Protein AF-A0A6B0V6Z3-F1 (afdb_monomer_lite)

Sequence (278 aa):
MVPSPDFSNNDTLQAYKKFITKTIMLFSTTPENVATEIAQDILDFQANITKKLYYDFKPPNFTISPGDEEDYKNYYQSEPTDVVVKLDDLSGLPDLGNFRLSDEKIDNGYEDSHPEESSSSSGLDPTEISETTSQPPKKLKDINEVLKKLIKDIFQDASVNLTEEDKVNVPETLFLTHAMDLLNSTSAATVNNYFGWMLLYKLGPIASHNMTKLNFEFNQVWRGLQGEEPRWRHCVNALNDPYDPILGYGLGRLYVDKYFNETQKENVETIAKNVSEA

Organism: Ixodes ricinus (NCBI:txid34613)

Secondary structure (DSSP, 8-state):
-PPPP-TTSHHHHHHHHHHHHHHHHHHH---HHHHHHHHHHHHHHHHHHHHHHHTT---------TTSSSGGGGGGG-------------TTS--------------------------------TT-------PPPEEGGGS-HHHHHHHHHHHHHTT----TT-EE--S-HHHHHHHHHHHHHS-HHHHHHHHHHHHHHHHGGGS-HHHHHHHHHHHHHHH---SPPPHHHHHHHHHT-SSS-SSHHHHHHHHHHHH--HHHHHHHHHHHHHHHH-

Radius of gyration: 25.55 Å; chains: 1; bounding box: 64×54×63 Å

pLDDT: mean 72.55, std 25.66, range [25.84, 97.81]

Structure (mmCIF, N/CA/C/O backbone):
data_AF-A0A6B0V6Z3-F1
#
_entry.id   AF-A0A6B0V6Z3-F1
#
loop_
_atom_site.group_PDB
_atom_site.id
_atom_site.type_symbol
_atom_site.label_atom_id
_atom_site.label_alt_id
_atom_site.label_comp_id
_atom_site.label_asym_id
_atom_site.label_entity_id
_atom_site.label_seq_id
_atom_site.pdbx_PDB_ins_code
_atom_site.Cartn_x
_atom_site.Cartn_y
_atom_site.Cartn_z
_atom_site.occupancy
_atom_site.B_iso_or_equiv
_atom_site.auth_seq_id
_atom_site.auth_comp_id
_atom_site.auth_asym_id
_atom_site.auth_atom_id
_atom_site.pdbx_PDB_model_num
ATOM 1 N N . MET A 1 1 ? 6.688 3.132 -4.023 1.00 33.16 1 MET A N 1
ATOM 2 C CA . MET A 1 1 ? 5.685 3.821 -3.237 1.00 33.16 1 MET A CA 1
ATOM 3 C C . MET A 1 1 ? 5.404 5.160 -3.861 1.00 33.16 1 MET A C 1
ATOM 5 O O . MET A 1 1 ? 6.324 5.930 -4.089 1.00 33.16 1 MET A O 1
ATOM 9 N N . VAL A 1 2 ? 4.127 5.446 -4.092 1.00 43.66 2 VAL A N 1
ATOM 10 C CA . VAL A 1 2 ? 3.700 6.838 -4.000 1.00 43.66 2 VAL A CA 1
ATOM 11 C C . VAL A 1 2 ? 4.084 7.315 -2.590 1.00 43.66 2 VAL A C 1
ATOM 13 O O . VAL A 1 2 ? 3.869 6.532 -1.658 1.00 43.66 2 VAL A O 1
ATOM 16 N N . PRO A 1 3 ? 4.661 8.518 -2.419 1.00 46.91 3 PRO A N 1
ATOM 17 C CA . PRO A 1 3 ? 4.928 9.076 -1.095 1.00 46.91 3 PRO A CA 1
ATOM 18 C C . PRO A 1 3 ? 3.706 8.930 -0.178 1.00 46.91 3 PRO A C 1
ATOM 20 O O . PRO A 1 3 ? 2.576 8.890 -0.659 1.00 46.91 3 PRO A O 1
ATOM 23 N N . SER A 1 4 ? 3.888 8.833 1.135 1.00 56.38 4 SER A N 1
ATOM 24 C CA . SER A 1 4 ? 2.744 9.001 2.040 1.00 56.38 4 SER A CA 1
ATOM 25 C C . SER A 1 4 ? 2.227 10.439 1.913 1.00 56.38 4 SER A C 1
ATOM 27 O O . SER A 1 4 ? 3.047 11.343 1.732 1.00 56.38 4 SER A O 1
ATOM 29 N N . PRO A 1 5 ? 0.907 10.693 1.982 1.00 59.91 5 PRO A N 1
ATOM 30 C CA . PRO A 1 5 ? 0.424 12.061 1.948 1.00 59.91 5 PRO A CA 1
ATOM 31 C C . PRO A 1 5 ? 1.012 12.895 3.081 1.00 59.91 5 PRO A C 1
ATOM 33 O O . PRO A 1 5 ? 1.081 12.434 4.220 1.00 59.91 5 PRO A O 1
ATOM 36 N N . ASP A 1 6 ? 1.430 14.121 2.768 1.00 63.91 6 ASP A N 1
ATOM 37 C CA . ASP A 1 6 ? 1.831 15.071 3.796 1.00 63.91 6 ASP A CA 1
ATOM 38 C C . ASP A 1 6 ? 0.576 15.596 4.501 1.00 63.91 6 ASP A C 1
ATOM 40 O O . ASP A 1 6 ? -0.185 16.412 3.973 1.00 63.91 6 ASP A O 1
ATOM 44 N N . PHE A 1 7 ? 0.349 15.074 5.702 1.00 66.06 7 PHE A N 1
ATOM 45 C CA . PHE A 1 7 ? -0.773 15.443 6.556 1.00 66.06 7 PHE A CA 1
ATOM 46 C C . PHE A 1 7 ? -0.496 16.685 7.417 1.00 66.06 7 PHE A C 1
ATOM 48 O O . PHE A 1 7 ? -1.363 17.070 8.201 1.00 66.06 7 PHE A O 1
ATOM 55 N N . SER A 1 8 ? 0.679 17.319 7.296 1.00 60.53 8 SER A N 1
ATOM 56 C CA . SER A 1 8 ? 0.952 18.615 7.933 1.00 60.53 8 SER A CA 1
ATOM 57 C C . SER A 1 8 ? 0.119 19.741 7.308 1.00 60.53 8 SER A C 1
ATOM 59 O O . SER A 1 8 ? -0.250 20.700 7.990 1.00 60.53 8 SER A O 1
ATOM 61 N N . ASN A 1 9 ? -0.263 19.580 6.036 1.00 73.75 9 ASN A N 1
ATOM 62 C CA . ASN A 1 9 ? -1.236 20.428 5.370 1.00 73.75 9 ASN A CA 1
ATOM 63 C C . ASN A 1 9 ? -2.667 20.044 5.791 1.00 73.75 9 ASN A C 1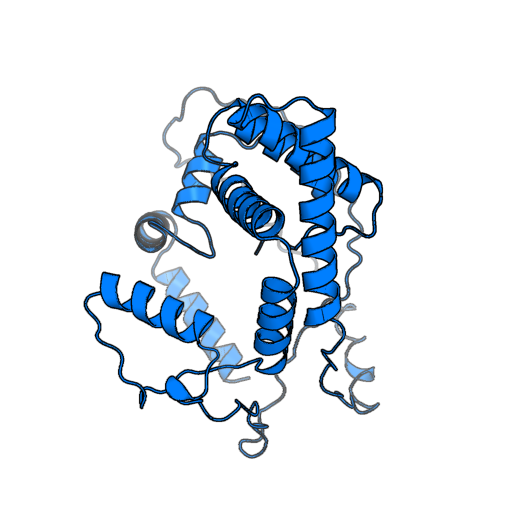
ATOM 65 O O . ASN A 1 9 ? -3.154 18.943 5.514 1.00 73.75 9 ASN A O 1
ATOM 69 N N . ASN A 1 10 ? -3.362 20.993 6.422 1.00 80.81 10 ASN A N 1
ATOM 70 C CA . ASN A 1 10 ? -4.745 20.837 6.872 1.00 80.81 10 ASN A CA 1
ATOM 71 C C . ASN A 1 10 ? -5.703 20.469 5.721 1.00 80.81 10 ASN A C 1
ATOM 73 O O . ASN A 1 10 ? -6.626 19.681 5.923 1.00 80.81 10 ASN A O 1
ATOM 77 N N . ASP A 1 11 ? -5.461 20.969 4.508 1.00 86.38 11 ASP A N 1
ATOM 78 C CA . ASP A 1 11 ? -6.316 20.704 3.348 1.00 86.38 11 ASP A CA 1
ATOM 79 C C . ASP A 1 11 ? -6.185 19.249 2.875 1.00 86.38 11 ASP A C 1
ATOM 81 O O . ASP A 1 11 ? -7.192 18.579 2.631 1.00 86.38 11 ASP A O 1
ATOM 85 N N . THR A 1 12 ? -4.959 18.715 2.831 1.00 88.69 12 THR A N 1
ATOM 86 C CA . THR A 1 12 ? -4.692 17.307 2.492 1.00 88.69 12 THR A CA 1
ATOM 87 C C . THR A 1 12 ? -5.298 16.367 3.528 1.00 88.69 12 THR A C 1
ATOM 89 O O . THR A 1 12 ? -5.938 15.377 3.166 1.00 88.69 12 THR A O 1
ATOM 92 N N . LEU A 1 13 ? -5.157 16.686 4.820 1.00 88.44 13 LEU A N 1
ATOM 93 C CA . LEU A 1 13 ? -5.741 15.898 5.905 1.00 88.44 13 LEU A CA 1
ATOM 94 C C . LEU A 1 13 ? -7.276 15.881 5.833 1.00 88.44 13 LEU A C 1
ATOM 96 O O . LEU A 1 13 ? -7.894 14.821 5.952 1.00 88.44 13 LEU A O 1
ATOM 100 N N . GLN A 1 14 ? -7.903 17.034 5.589 1.00 92.25 14 GLN A N 1
ATOM 101 C CA . GLN A 1 14 ? -9.354 17.124 5.418 1.00 92.25 14 GLN A CA 1
ATOM 102 C C . GLN A 1 14 ? -9.836 16.375 4.173 1.00 92.25 14 GLN A C 1
ATOM 104 O O . GLN A 1 14 ? -10.836 15.655 4.242 1.00 92.25 14 GLN A O 1
ATOM 109 N N . ALA A 1 15 ? -9.125 16.495 3.050 1.00 94.75 15 ALA A N 1
ATOM 110 C CA . ALA A 1 15 ? -9.435 15.766 1.826 1.00 94.75 15 ALA A CA 1
ATOM 111 C C . ALA A 1 15 ? -9.313 14.251 2.026 1.00 94.75 15 ALA A C 1
ATOM 113 O O . ALA A 1 15 ? -10.183 13.502 1.583 1.00 94.75 15 ALA A O 1
ATOM 114 N N . TYR A 1 16 ? -8.293 13.801 2.756 1.00 94.88 16 TYR A N 1
ATOM 115 C CA . TYR A 1 16 ? -8.110 12.393 3.083 1.00 94.88 16 TYR A CA 1
ATOM 116 C C . TYR A 1 16 ? -9.216 11.870 4.007 1.00 94.88 16 TYR A C 1
ATOM 118 O O . TYR A 1 16 ? -9.831 10.845 3.713 1.00 94.88 16 TYR A O 1
ATOM 126 N N . LYS A 1 17 ? -9.569 12.616 5.063 1.00 95.50 17 LYS A N 1
ATOM 127 C CA . LYS A 1 17 ? -10.713 12.282 5.926 1.00 95.50 17 LYS A CA 1
ATOM 128 C C . LYS A 1 17 ? -12.003 12.166 5.118 1.00 95.50 17 LYS A C 1
ATOM 130 O O . LYS A 1 17 ? -12.732 11.186 5.248 1.00 95.50 17 LYS A O 1
ATOM 135 N N . LYS A 1 18 ? -12.267 13.142 4.244 1.00 97.00 18 LYS A N 1
ATOM 136 C CA . LYS A 1 18 ? -13.427 13.139 3.346 1.00 97.00 18 LYS A CA 1
ATOM 137 C C . LYS A 1 18 ? -13.415 11.917 2.428 1.00 97.00 18 LYS A C 1
ATOM 139 O O . LYS A 1 18 ? -14.465 11.305 2.240 1.00 97.00 18 LYS A O 1
ATOM 144 N N . PHE A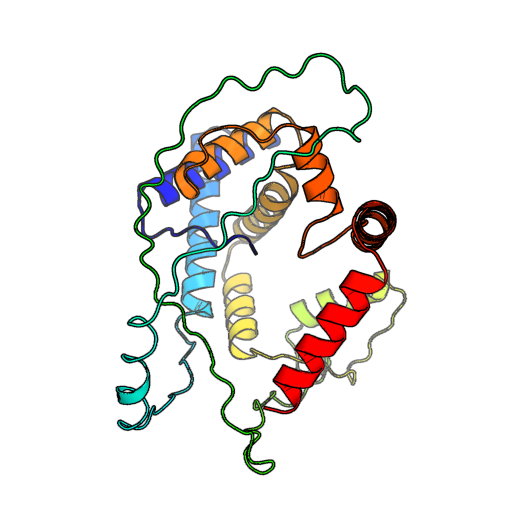 1 19 ? -12.258 11.547 1.887 1.00 96.81 19 PHE A N 1
ATOM 145 C CA . PHE A 1 19 ? -12.109 10.372 1.034 1.00 96.81 19 PHE A CA 1
ATOM 146 C C . PHE A 1 19 ? -12.478 9.082 1.778 1.00 96.81 19 PHE A C 1
ATOM 148 O O . PHE A 1 19 ? -13.298 8.306 1.277 1.00 96.81 19 PHE A O 1
ATOM 155 N N . ILE A 1 20 ? -11.976 8.896 3.003 1.00 97.25 20 ILE A N 1
ATOM 156 C CA . ILE A 1 20 ? -12.339 7.756 3.858 1.00 97.25 20 ILE A CA 1
ATOM 157 C C . ILE A 1 20 ? -13.850 7.753 4.125 1.0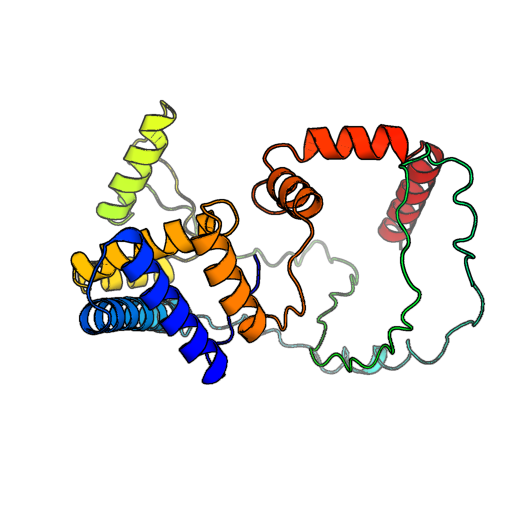0 97.25 20 ILE A C 1
ATOM 159 O O . ILE A 1 20 ? -14.523 6.762 3.838 1.00 97.25 20 ILE A O 1
ATOM 163 N N . THR A 1 21 ? -14.409 8.874 4.599 1.00 97.81 21 THR A N 1
ATOM 164 C CA . THR A 1 21 ? -15.842 9.003 4.915 1.00 97.81 21 THR A CA 1
ATOM 165 C C . THR A 1 21 ? -16.718 8.639 3.718 1.00 97.81 21 THR A C 1
ATOM 167 O O . THR A 1 21 ? -17.621 7.809 3.835 1.00 97.81 21 THR A O 1
ATOM 170 N N . LYS A 1 22 ? -16.458 9.230 2.544 1.00 97.31 22 LYS A N 1
ATOM 171 C CA . LYS A 1 22 ? -17.257 8.973 1.337 1.00 97.31 22 LYS A CA 1
ATOM 172 C C . LYS A 1 22 ? -17.104 7.536 0.845 1.00 97.31 22 LYS A C 1
ATOM 174 O O . LYS A 1 22 ? -18.083 6.962 0.374 1.00 97.31 22 LYS A O 1
ATOM 179 N N . THR A 1 23 ? -15.930 6.933 1.014 1.00 96.12 23 THR A N 1
ATOM 180 C CA . THR A 1 23 ? -15.716 5.515 0.702 1.00 96.12 23 THR A CA 1
ATOM 181 C C . THR A 1 23 ? -16.545 4.618 1.618 1.00 96.12 23 THR A C 1
ATOM 183 O O . THR A 1 23 ? -17.252 3.736 1.137 1.00 96.12 23 THR A O 1
ATOM 186 N N . ILE A 1 24 ? -16.549 4.869 2.929 1.00 96.06 24 ILE A N 1
ATOM 187 C CA . ILE A 1 24 ? -17.374 4.105 3.877 1.00 96.06 24 ILE A CA 1
ATOM 188 C C . ILE A 1 24 ? -18.850 4.202 3.487 1.00 96.06 24 ILE A C 1
ATOM 190 O O . ILE A 1 24 ? -19.524 3.176 3.382 1.00 96.06 24 ILE A O 1
ATOM 194 N N . MET A 1 25 ? -19.348 5.409 3.207 1.00 96.25 25 MET A N 1
ATOM 195 C CA . MET A 1 25 ? -20.732 5.613 2.767 1.00 96.25 25 MET A CA 1
ATOM 196 C C . MET A 1 25 ? -21.051 4.833 1.484 1.00 96.25 25 MET A C 1
ATOM 198 O O . MET A 1 25 ? -22.113 4.218 1.395 1.00 96.25 25 MET A O 1
ATOM 202 N N . LEU A 1 26 ? -20.123 4.821 0.520 1.00 94.56 26 LEU A N 1
ATOM 203 C CA . LEU A 1 26 ? -20.276 4.125 -0.757 1.00 94.56 26 LEU A CA 1
ATOM 204 C C . LEU A 1 26 ? -20.436 2.606 -0.585 1.00 94.56 26 LEU A C 1
ATOM 206 O O . LEU A 1 26 ? -21.257 2.010 -1.277 1.00 94.56 26 LEU A O 1
ATOM 210 N N . PHE A 1 27 ? -19.681 1.983 0.325 1.00 90.69 27 PHE A N 1
ATOM 211 C CA . PHE A 1 27 ? -19.668 0.521 0.488 1.00 90.69 27 PHE A CA 1
ATOM 212 C C . PHE A 1 27 ? -20.614 -0.017 1.569 1.00 90.69 27 PHE A C 1
ATOM 214 O O . PHE A 1 27 ? -20.971 -1.191 1.522 1.00 90.69 27 PHE A O 1
ATOM 221 N N . SER A 1 28 ? -21.023 0.805 2.540 1.00 88.81 28 SER A N 1
ATOM 222 C CA . SER A 1 28 ? -21.777 0.334 3.715 1.00 88.81 28 SER A CA 1
ATOM 223 C C . SER A 1 28 ? -23.139 0.996 3.921 1.00 88.81 28 SER A C 1
ATOM 225 O O . SER A 1 28 ? -23.850 0.628 4.851 1.00 88.81 28 SER A O 1
ATOM 227 N N . THR A 1 29 ? -23.531 1.978 3.097 1.00 87.69 29 THR A N 1
ATOM 228 C CA . THR A 1 29 ? -24.751 2.801 3.293 1.00 87.69 29 THR A CA 1
ATOM 229 C C . THR A 1 29 ? -24.848 3.478 4.671 1.00 87.69 29 THR A C 1
ATOM 231 O O . THR A 1 29 ? -25.915 3.926 5.085 1.00 87.69 29 THR A O 1
ATOM 234 N N . THR A 1 30 ? -23.722 3.570 5.383 1.00 92.81 30 THR A N 1
ATOM 235 C CA . THR A 1 30 ? -23.627 4.154 6.722 1.00 92.81 30 THR A CA 1
ATOM 236 C C . THR A 1 30 ? -23.943 5.656 6.681 1.00 92.81 30 THR A C 1
ATOM 238 O O . THR A 1 30 ? -23.460 6.347 5.779 1.00 92.81 30 THR A O 1
ATOM 241 N N . PRO A 1 31 ? -24.718 6.192 7.646 1.00 96.38 31 PRO A N 1
ATOM 242 C CA . PRO A 1 31 ? -24.957 7.629 7.766 1.00 96.38 31 PRO A CA 1
ATOM 243 C C . PRO A 1 31 ? -23.655 8.435 7.869 1.00 96.38 31 PRO A C 1
ATOM 245 O O . PRO A 1 31 ? -22.694 7.997 8.500 1.00 96.38 31 PRO A O 1
ATOM 248 N N . GLU A 1 32 ? -23.625 9.635 7.287 1.00 95.62 32 GLU A N 1
ATOM 249 C CA . GLU A 1 32 ? -22.400 10.446 7.182 1.00 95.62 32 GLU A CA 1
ATOM 250 C C . GLU A 1 32 ? -21.760 10.764 8.541 1.00 95.62 32 GLU A C 1
ATOM 252 O O . GLU A 1 32 ? -20.536 10.752 8.653 1.00 95.62 32 GLU A O 1
ATOM 257 N N . ASN A 1 33 ? -22.560 10.989 9.587 1.00 96.25 33 ASN A N 1
ATOM 258 C CA . ASN A 1 33 ? -22.053 11.232 10.938 1.00 96.25 33 ASN A CA 1
ATOM 259 C C . ASN A 1 33 ? -21.270 10.027 11.483 1.00 96.25 33 ASN A C 1
ATOM 261 O O . ASN A 1 33 ? -20.165 10.202 11.987 1.00 96.25 33 ASN A O 1
ATOM 265 N N . VAL A 1 34 ? -21.803 8.813 11.312 1.00 97.06 34 VAL A N 1
ATOM 266 C CA . VAL A 1 34 ? -21.152 7.571 11.755 1.00 97.06 34 VAL A CA 1
ATOM 267 C C . VAL A 1 34 ? -19.932 7.263 10.883 1.00 97.06 34 VAL A C 1
ATOM 269 O O . VAL A 1 34 ? -18.870 6.924 11.393 1.00 97.06 34 VAL A O 1
ATOM 272 N N . ALA A 1 35 ? -20.038 7.447 9.564 1.00 97.25 35 ALA A N 1
ATOM 273 C CA . ALA A 1 35 ? -18.910 7.263 8.651 1.00 97.25 35 ALA A CA 1
ATOM 274 C C . ALA A 1 35 ? -17.752 8.232 8.957 1.00 97.25 35 ALA A C 1
ATOM 276 O O . ALA A 1 35 ? -16.589 7.864 8.826 1.00 97.25 35 ALA A O 1
ATOM 277 N N . THR A 1 36 ? -18.066 9.455 9.390 1.00 97.12 36 THR A N 1
ATOM 278 C CA . THR A 1 36 ? -17.072 10.466 9.776 1.00 97.12 36 THR A CA 1
ATOM 279 C C . THR A 1 36 ? -16.366 10.119 11.084 1.00 97.12 36 THR A C 1
ATOM 281 O O . THR A 1 36 ? -15.175 10.399 11.213 1.00 97.12 36 THR A O 1
ATOM 284 N N . GLU A 1 37 ? -17.074 9.508 12.035 1.00 97.50 37 GLU A N 1
ATOM 285 C CA . GLU A 1 37 ? -16.490 8.990 13.278 1.00 97.50 37 GLU A CA 1
ATOM 286 C C . GLU A 1 37 ? -15.536 7.828 12.981 1.00 97.50 37 GLU A C 1
ATOM 288 O O . GLU A 1 37 ? -14.368 7.889 13.349 1.00 97.50 37 GLU A O 1
ATOM 293 N N . ILE A 1 38 ? -15.969 6.853 12.172 1.00 97.25 38 ILE A N 1
ATOM 294 C CA . ILE A 1 38 ? -15.106 5.746 11.727 1.00 97.25 38 ILE A CA 1
ATOM 295 C C . ILE A 1 38 ? -13.871 6.272 10.981 1.00 97.25 38 ILE A C 1
ATOM 297 O O . ILE A 1 38 ? -12.761 5.787 11.196 1.00 97.25 38 ILE A O 1
ATOM 301 N N . ALA A 1 39 ? -14.042 7.265 10.105 1.00 96.88 39 ALA A N 1
ATOM 302 C CA . ALA A 1 39 ? -12.921 7.889 9.412 1.00 96.88 39 ALA A CA 1
ATOM 303 C C . ALA A 1 39 ? -11.942 8.552 10.391 1.00 96.88 39 ALA A C 1
ATOM 305 O O . ALA A 1 39 ? -10.735 8.453 10.191 1.00 96.88 39 ALA A O 1
ATOM 306 N N . GLN A 1 40 ? -12.436 9.195 11.455 1.00 95.81 40 GLN A N 1
ATOM 307 C CA . GLN A 1 40 ? -11.577 9.772 12.489 1.00 95.81 40 GLN A CA 1
ATOM 308 C C . GLN A 1 40 ? -10.809 8.691 13.255 1.00 95.81 40 GLN A C 1
ATOM 310 O O . GLN A 1 40 ? -9.599 8.820 13.398 1.00 95.81 40 GLN A O 1
ATOM 315 N N . ASP A 1 41 ? -11.468 7.602 13.653 1.00 96.50 41 ASP A N 1
ATOM 316 C CA . ASP A 1 41 ? -10.814 6.484 14.344 1.00 96.50 41 ASP A CA 1
ATOM 317 C C . ASP A 1 41 ? -9.676 5.879 13.505 1.00 96.50 41 ASP A C 1
ATOM 319 O O . ASP A 1 41 ? -8.611 5.544 14.026 1.00 96.50 41 ASP A O 1
ATOM 323 N N . ILE A 1 42 ? -9.884 5.755 12.188 1.00 95.50 42 ILE A N 1
ATOM 324 C CA . ILE A 1 42 ? -8.860 5.295 11.240 1.00 95.50 42 ILE A CA 1
ATOM 325 C C . ILE A 1 42 ? -7.669 6.262 11.216 1.00 95.50 42 ILE A C 1
ATOM 327 O O . ILE A 1 42 ? -6.523 5.813 11.260 1.00 95.50 42 ILE A O 1
ATOM 331 N N . LEU A 1 43 ? -7.921 7.572 11.146 1.00 93.12 43 LEU A N 1
ATOM 332 C CA . LEU A 1 43 ? -6.866 8.590 11.124 1.00 93.12 43 LEU A CA 1
ATOM 333 C C . LEU A 1 43 ? -6.074 8.618 12.429 1.00 93.12 43 LEU A C 1
ATOM 335 O O . LEU A 1 43 ? -4.846 8.652 12.399 1.00 93.12 43 LEU A O 1
ATOM 339 N N . ASP A 1 44 ? -6.757 8.547 13.568 1.00 91.19 44 ASP A N 1
ATOM 340 C CA . ASP A 1 44 ? -6.117 8.526 14.882 1.00 91.19 44 ASP A CA 1
ATOM 341 C C . ASP A 1 44 ? -5.255 7.270 15.042 1.00 91.19 44 ASP A C 1
ATOM 343 O O . ASP A 1 44 ? -4.139 7.325 15.567 1.00 91.19 44 ASP A O 1
ATOM 347 N N . PHE A 1 45 ? -5.725 6.130 14.531 1.00 91.06 45 PHE A N 1
ATOM 348 C CA . PHE A 1 45 ? -4.942 4.901 14.499 1.00 91.06 45 PHE A CA 1
ATOM 349 C C . PHE A 1 45 ? -3.691 5.035 13.616 1.00 91.06 45 PHE A C 1
ATOM 351 O O . PHE A 1 45 ? -2.596 4.688 14.058 1.00 91.06 45 PHE A O 1
ATOM 358 N N . GLN A 1 46 ? -3.809 5.605 12.414 1.00 89.06 46 GLN A N 1
ATOM 359 C CA . GLN A 1 46 ? -2.671 5.872 11.522 1.00 89.06 46 GLN A CA 1
ATOM 360 C C . GLN A 1 46 ? -1.657 6.860 12.114 1.00 89.06 46 GLN A C 1
ATOM 362 O O . GLN A 1 46 ? -0.442 6.663 12.000 1.00 89.06 46 GLN A O 1
ATOM 367 N N . ALA A 1 47 ? -2.135 7.907 12.783 1.00 85.25 47 ALA A N 1
ATOM 368 C CA . ALA A 1 47 ? -1.284 8.855 13.487 1.00 85.25 47 ALA A CA 1
ATOM 369 C C . ALA A 1 47 ? -0.533 8.167 14.635 1.00 85.25 47 ALA A C 1
ATOM 371 O O . ALA A 1 47 ? 0.660 8.401 14.817 1.00 85.25 47 ALA A O 1
ATOM 372 N N . ASN A 1 48 ? -1.192 7.267 15.371 1.00 83.31 48 ASN A N 1
ATOM 373 C CA . ASN A 1 48 ? -0.562 6.485 16.434 1.00 83.31 48 ASN A CA 1
ATOM 374 C C . ASN A 1 48 ? 0.465 5.477 15.908 1.00 83.31 48 ASN A C 1
ATOM 376 O O . ASN A 1 48 ? 1.507 5.318 16.543 1.00 83.31 48 ASN A O 1
ATOM 380 N N . ILE A 1 49 ? 0.206 4.844 14.757 1.00 81.12 49 ILE A N 1
ATOM 381 C CA . ILE A 1 49 ? 1.196 4.045 14.019 1.00 81.12 49 ILE A CA 1
ATOM 382 C C . ILE A 1 49 ? 2.413 4.929 13.751 1.00 81.12 49 ILE A C 1
ATOM 384 O O . ILE A 1 49 ? 3.492 4.651 14.252 1.00 81.12 49 ILE A O 1
ATOM 388 N N . THR A 1 50 ? 2.243 6.054 13.060 1.00 74.06 50 THR A N 1
ATOM 389 C CA . THR A 1 50 ? 3.363 6.943 12.706 1.00 74.06 50 THR A CA 1
ATOM 390 C C . THR A 1 50 ? 4.119 7.424 13.948 1.00 74.06 50 THR A C 1
ATOM 392 O O . THR A 1 50 ? 5.342 7.338 14.017 1.00 74.06 50 THR A O 1
ATOM 395 N N . LYS A 1 51 ? 3.400 7.855 14.988 1.00 72.38 51 LYS A N 1
ATOM 396 C CA . LYS A 1 51 ? 3.998 8.395 16.209 1.00 72.38 51 LYS A CA 1
ATOM 397 C C . LYS A 1 51 ? 4.822 7.360 16.979 1.00 72.38 51 LYS A C 1
ATOM 399 O O . LYS A 1 51 ? 5.929 7.667 17.405 1.00 72.38 51 LYS A O 1
ATOM 404 N N . LYS A 1 52 ? 4.277 6.157 17.182 1.00 66.19 52 LYS A N 1
ATOM 405 C CA . LYS A 1 52 ? 4.940 5.087 17.947 1.00 66.19 52 LYS A CA 1
ATOM 406 C C . LYS A 1 52 ? 6.035 4.369 17.159 1.00 66.19 52 LYS A C 1
ATOM 408 O O . LYS A 1 52 ? 6.831 3.658 17.765 1.00 66.19 52 LYS A O 1
ATOM 413 N N . LEU A 1 53 ? 6.033 4.501 15.832 1.00 63.09 53 LEU A N 1
ATOM 414 C CA . LEU A 1 53 ? 6.864 3.683 14.951 1.00 63.09 53 LEU A CA 1
ATOM 415 C C . LEU A 1 53 ? 7.970 4.460 14.231 1.00 63.09 53 LEU A C 1
ATOM 417 O O . LEU A 1 53 ? 8.980 3.848 13.907 1.00 63.09 53 LEU A O 1
ATOM 421 N N . TYR A 1 54 ? 7.819 5.770 14.000 1.00 56.34 54 TYR A N 1
ATOM 422 C CA . TYR A 1 54 ? 8.818 6.579 13.282 1.00 56.34 54 TYR A CA 1
ATOM 423 C C . TYR A 1 54 ? 9.668 7.493 14.180 1.00 56.34 54 TYR A C 1
ATOM 425 O O . TYR A 1 54 ? 10.816 7.759 13.841 1.00 56.34 54 TYR A O 1
ATOM 433 N N . TYR A 1 55 ? 9.171 7.961 15.333 1.00 50.66 55 TYR A N 1
ATOM 434 C CA . TYR A 1 55 ? 9.929 8.913 16.173 1.00 50.66 55 TYR A CA 1
ATOM 435 C C . TYR A 1 55 ? 11.056 8.289 17.010 1.00 50.66 55 TYR A C 1
ATOM 437 O O . TYR A 1 55 ? 11.848 9.028 17.592 1.00 50.66 55 TYR A O 1
ATOM 445 N N . ASP A 1 56 ? 11.169 6.960 17.038 1.00 46.34 56 ASP A N 1
ATOM 446 C CA . ASP A 1 56 ? 12.313 6.265 17.642 1.00 46.34 56 ASP A CA 1
ATOM 447 C C . ASP A 1 56 ? 13.451 5.999 16.635 1.00 46.34 56 ASP A C 1
ATOM 449 O O . ASP A 1 56 ? 14.503 5.480 17.018 1.00 46.34 56 ASP A O 1
ATOM 453 N N . PHE A 1 57 ? 13.289 6.381 15.359 1.00 42.41 57 PHE A N 1
ATOM 454 C CA . PHE A 1 57 ? 14.360 6.296 14.368 1.00 42.41 57 PHE A CA 1
ATOM 455 C C . PHE A 1 57 ? 15.390 7.403 14.624 1.00 42.41 57 PHE A C 1
ATOM 457 O O . PHE A 1 57 ? 15.167 8.575 14.319 1.00 42.41 57 PHE A O 1
ATOM 464 N N . LYS A 1 58 ? 16.538 7.038 15.199 1.00 41.09 58 LYS A N 1
ATOM 465 C CA . LYS A 1 58 ? 17.720 7.904 15.203 1.00 41.09 58 LYS A CA 1
ATOM 466 C C . LYS A 1 58 ? 18.483 7.642 13.908 1.00 41.09 58 LYS A C 1
ATOM 468 O O . LYS A 1 58 ? 19.004 6.533 13.772 1.00 41.09 58 LYS A O 1
ATOM 473 N N . PRO A 1 59 ? 18.562 8.605 12.972 1.00 35.06 59 PRO A N 1
ATOM 474 C CA . PRO A 1 59 ? 19.400 8.420 11.801 1.00 35.06 59 PRO A CA 1
ATOM 475 C C . PRO A 1 59 ? 20.846 8.154 12.255 1.00 35.06 59 PRO A C 1
ATOM 477 O O . PRO A 1 59 ? 21.276 8.708 13.277 1.00 35.06 59 PRO A O 1
ATOM 480 N N . PRO A 1 60 ? 21.595 7.293 11.548 1.00 38.19 60 PRO A N 1
ATOM 481 C CA . PRO A 1 60 ? 23.013 7.126 11.812 1.00 38.19 60 PRO A CA 1
ATOM 482 C C . PRO A 1 60 ? 23.708 8.490 11.738 1.00 38.19 60 PRO A C 1
ATOM 484 O O . PRO A 1 60 ? 23.429 9.304 10.861 1.00 38.19 60 PRO A O 1
ATOM 487 N N . ASN A 1 61 ? 24.577 8.762 12.710 1.00 29.94 61 ASN A N 1
ATOM 488 C CA . ASN A 1 61 ? 25.314 10.016 12.772 1.00 29.94 61 ASN A CA 1
ATOM 489 C C . ASN A 1 61 ? 26.418 9.984 11.708 1.00 29.94 61 ASN A C 1
ATOM 491 O O . ASN A 1 61 ? 27.506 9.474 11.969 1.00 29.94 61 ASN A O 1
ATOM 495 N N . PHE A 1 62 ? 26.132 10.481 10.507 1.00 36.88 62 PHE A N 1
ATOM 496 C CA . PHE A 1 62 ? 27.151 10.694 9.486 1.00 36.88 62 PHE A CA 1
ATOM 497 C C . PHE A 1 62 ? 27.932 11.959 9.849 1.00 36.88 62 PHE A C 1
ATOM 499 O O . PHE A 1 62 ? 27.495 13.079 9.597 1.00 36.88 62 PHE A O 1
ATOM 506 N N . THR A 1 63 ? 29.083 11.799 10.502 1.00 35.12 63 THR A N 1
ATOM 507 C CA . THR A 1 63 ? 30.051 12.891 10.637 1.00 35.12 63 THR A CA 1
ATOM 508 C C . THR A 1 63 ? 30.708 13.116 9.283 1.00 35.12 63 THR A C 1
ATOM 510 O O . THR A 1 63 ? 31.691 12.455 8.962 1.00 35.12 63 THR A O 1
ATOM 513 N N . ILE A 1 64 ? 30.142 14.022 8.488 1.00 41.75 64 ILE A N 1
ATOM 514 C CA . ILE A 1 64 ? 30.790 14.540 7.281 1.00 41.75 64 ILE A CA 1
ATOM 515 C C . ILE A 1 64 ? 31.977 15.390 7.746 1.00 41.75 64 ILE A C 1
ATOM 517 O O . ILE A 1 64 ? 31.831 16.258 8.614 1.00 41.75 64 ILE A O 1
ATOM 521 N N . SER A 1 65 ? 33.170 15.093 7.238 1.00 38.59 65 SER A N 1
ATOM 522 C CA . SER A 1 65 ? 34.369 15.855 7.574 1.00 38.59 65 SER A CA 1
ATOM 523 C C . SER A 1 65 ? 34.312 17.203 6.838 1.00 38.59 65 SER A C 1
ATOM 525 O O . SER A 1 65 ? 33.902 17.235 5.681 1.00 38.59 65 SER A O 1
ATOM 527 N N . PRO A 1 66 ? 34.756 18.328 7.430 1.00 41.44 66 PRO A N 1
ATOM 528 C CA . PRO A 1 66 ? 34.640 19.664 6.820 1.00 41.44 66 PRO A CA 1
ATOM 529 C C . PRO A 1 66 ? 35.349 19.854 5.463 1.00 41.44 66 PRO A C 1
ATOM 531 O O . PRO A 1 66 ? 35.266 20.932 4.888 1.00 41.44 66 PRO A O 1
ATOM 534 N N . GLY A 1 67 ? 36.085 18.848 4.978 1.00 45.25 67 GLY A N 1
ATOM 535 C CA . GLY A 1 67 ? 36.762 18.867 3.681 1.00 45.25 67 GLY A CA 1
ATOM 536 C C . GLY A 1 67 ? 35.886 18.456 2.493 1.00 45.25 67 GLY A C 1
ATOM 537 O O . GLY A 1 67 ? 36.292 18.695 1.362 1.00 45.25 67 GLY A O 1
ATOM 538 N N . ASP A 1 68 ? 34.698 17.886 2.725 1.00 43.34 68 ASP A N 1
ATOM 539 C CA . ASP A 1 68 ? 33.851 17.330 1.654 1.00 43.34 68 ASP A CA 1
ATOM 540 C C . ASP A 1 68 ? 32.881 18.370 1.041 1.00 43.34 68 ASP A C 1
ATOM 542 O O . ASP A 1 68 ? 32.274 18.130 -0.001 1.00 43.34 68 ASP A O 1
ATOM 546 N N . GLU A 1 69 ? 32.744 19.554 1.656 1.00 42.44 69 GLU A N 1
ATOM 547 C CA . GLU A 1 69 ? 31.856 20.635 1.185 1.00 42.44 69 GLU A CA 1
ATOM 548 C C . GLU A 1 69 ? 32.483 21.538 0.103 1.00 42.44 69 GLU A C 1
ATOM 550 O O . GLU A 1 69 ? 31.757 22.209 -0.636 1.00 42.44 69 GLU A O 1
ATOM 555 N N . GLU A 1 70 ? 33.816 21.596 -0.007 1.00 39.97 70 GLU A N 1
ATOM 556 C CA . GLU A 1 70 ? 34.491 22.599 -0.851 1.00 39.97 70 GLU A CA 1
ATOM 557 C C . GLU A 1 70 ? 34.551 22.219 -2.343 1.00 39.97 70 GLU A C 1
ATOM 559 O O . GLU A 1 70 ? 34.601 23.107 -3.197 1.00 39.97 70 GLU A O 1
ATOM 564 N N . ASP A 1 71 ? 34.463 20.928 -2.683 1.00 42.75 71 ASP A N 1
ATOM 565 C CA . ASP A 1 71 ? 34.618 20.449 -4.070 1.00 42.75 71 ASP A CA 1
ATOM 566 C C . ASP A 1 71 ? 33.314 20.533 -4.896 1.00 42.75 71 ASP A C 1
ATOM 568 O O . ASP A 1 71 ? 33.315 20.536 -6.128 1.00 42.75 71 ASP A O 1
ATOM 572 N N . TYR A 1 72 ? 32.168 20.694 -4.227 1.00 35.56 72 TYR A N 1
ATOM 573 C CA . TYR A 1 72 ? 30.847 20.616 -4.861 1.00 35.56 72 TYR A CA 1
ATOM 574 C C . TYR A 1 72 ? 30.449 21.860 -5.674 1.00 35.56 72 TYR A C 1
ATOM 576 O O . TYR A 1 72 ? 29.565 21.801 -6.530 1.00 35.56 72 TYR A O 1
ATOM 584 N N . LYS A 1 73 ? 31.080 23.016 -5.431 1.00 36.06 73 LYS A N 1
ATOM 585 C CA . LYS A 1 73 ? 30.674 24.288 -6.063 1.00 36.06 73 LYS A CA 1
ATOM 586 C C . LYS A 1 73 ? 31.226 24.514 -7.471 1.00 36.06 73 LYS A C 1
ATOM 588 O O . LYS A 1 73 ? 30.733 25.405 -8.158 1.00 36.06 73 LYS A O 1
ATOM 593 N N . ASN A 1 74 ? 32.202 23.728 -7.924 1.00 39.09 74 ASN A N 1
ATOM 594 C CA . ASN A 1 74 ? 32.877 23.981 -9.203 1.00 39.09 74 ASN A CA 1
ATOM 595 C C . ASN A 1 74 ? 32.217 23.314 -10.423 1.00 39.09 74 ASN A C 1
ATOM 597 O O . ASN A 1 74 ? 32.612 23.609 -11.549 1.00 39.09 74 ASN A O 1
ATOM 601 N N . TYR A 1 75 ? 31.203 22.461 -10.244 1.00 33.88 75 TYR A N 1
ATOM 602 C CA . TYR A 1 75 ? 30.654 21.666 -11.353 1.00 33.88 75 TYR A CA 1
ATOM 603 C C . TYR A 1 75 ? 29.614 22.406 -12.221 1.00 33.88 75 TYR A C 1
ATOM 605 O O . TYR A 1 75 ? 29.458 22.096 -13.397 1.00 33.88 75 TYR A O 1
ATOM 613 N N . TYR A 1 76 ? 28.946 23.439 -11.692 1.00 33.84 76 TYR A N 1
ATOM 614 C CA . TYR A 1 76 ? 27.873 24.156 -12.409 1.00 33.84 76 TYR A CA 1
ATOM 615 C C . TYR A 1 76 ? 28.332 25.374 -13.234 1.00 33.84 76 TYR A C 1
ATOM 617 O O . TYR A 1 76 ? 27.499 26.141 -13.711 1.00 33.84 76 TYR A O 1
ATOM 625 N N . GLN A 1 77 ? 29.639 25.587 -13.425 1.00 37.00 77 GLN A N 1
ATOM 626 C CA . GLN A 1 77 ? 30.148 26.727 -14.211 1.00 37.00 77 GLN A CA 1
ATOM 627 C C . GLN A 1 77 ? 30.599 26.393 -15.638 1.00 37.00 77 GLN A C 1
ATOM 629 O O . GLN A 1 77 ? 31.064 27.287 -16.345 1.00 37.00 77 GLN A O 1
ATOM 634 N N . SER A 1 78 ? 30.422 25.159 -16.113 1.00 40.28 78 SER A N 1
ATOM 635 C CA . SER A 1 78 ? 30.775 24.796 -17.489 1.00 40.28 78 SER A CA 1
ATOM 636 C C . SER A 1 78 ? 29.679 23.985 -18.177 1.00 40.28 78 SER A C 1
ATOM 638 O O . SER A 1 78 ? 29.785 22.768 -18.300 1.00 40.28 78 SER A O 1
ATOM 640 N N . GLU A 1 79 ? 28.642 24.658 -18.674 1.00 34.22 79 GLU A N 1
ATOM 641 C CA . GLU A 1 79 ? 27.807 24.087 -19.734 1.00 34.22 79 GLU A CA 1
ATOM 642 C C . GLU A 1 79 ? 28.445 24.363 -21.107 1.00 34.22 79 GLU A C 1
ATOM 644 O O . GLU A 1 79 ? 28.735 25.520 -21.427 1.00 34.22 79 GLU A O 1
ATOM 649 N N . PRO A 1 80 ? 28.623 23.351 -21.971 1.00 32.34 80 PRO A N 1
ATOM 650 C CA . PRO A 1 80 ? 28.644 23.556 -23.406 1.00 32.34 80 PRO A CA 1
ATOM 651 C C . PRO A 1 80 ? 27.199 23.567 -23.923 1.00 32.34 80 PRO A C 1
ATOM 653 O O . PRO A 1 80 ? 26.508 22.548 -23.927 1.00 32.34 80 PRO A O 1
ATOM 656 N N . THR A 1 81 ? 26.759 24.725 -24.405 1.00 40.78 81 THR A N 1
ATOM 657 C CA . THR A 1 81 ? 25.607 24.856 -25.300 1.00 40.78 81 THR A CA 1
ATOM 658 C C . THR A 1 81 ? 25.896 24.111 -26.604 1.00 40.78 81 THR A C 1
ATOM 660 O O . THR A 1 81 ? 26.825 24.504 -27.304 1.00 40.78 81 THR A O 1
ATOM 663 N N . ASP A 1 82 ? 25.148 23.041 -26.892 1.00 35.34 82 ASP A N 1
ATOM 664 C CA . ASP A 1 82 ? 24.674 22.623 -28.230 1.00 35.34 82 ASP A CA 1
ATOM 665 C C . ASP A 1 82 ? 24.514 21.097 -28.336 1.00 35.34 82 ASP A C 1
ATOM 667 O O . ASP A 1 82 ? 25.395 20.409 -28.840 1.00 35.34 82 ASP A O 1
ATOM 671 N N . VAL A 1 83 ? 23.337 20.570 -27.971 1.00 29.25 83 VAL A N 1
ATOM 672 C CA . VAL A 1 83 ? 22.735 19.419 -28.675 1.00 29.25 83 VAL A CA 1
ATOM 673 C C . VAL A 1 83 ? 21.208 19.565 -28.644 1.00 29.25 83 VAL A C 1
ATOM 675 O O . VAL A 1 83 ? 20.525 19.068 -27.754 1.00 29.25 83 VAL A O 1
ATOM 678 N N . VAL A 1 84 ? 20.645 20.243 -29.645 1.00 32.19 84 VAL A N 1
ATOM 679 C CA . VAL A 1 84 ? 19.204 20.169 -29.930 1.00 32.19 84 VAL A CA 1
ATOM 680 C C . VAL A 1 84 ? 18.958 18.903 -30.752 1.00 32.19 84 VAL A C 1
ATOM 682 O O . VAL A 1 84 ? 19.197 18.888 -31.960 1.00 32.19 84 VAL A O 1
ATOM 685 N N . VAL A 1 85 ? 18.480 17.829 -30.121 1.00 30.39 85 VAL A N 1
ATOM 686 C CA . VAL A 1 85 ? 17.945 16.672 -30.857 1.00 30.39 85 VAL A CA 1
ATOM 687 C C . VAL A 1 85 ? 16.527 17.019 -31.312 1.00 30.39 85 VAL A C 1
ATOM 689 O O . VAL A 1 85 ? 15.613 17.132 -30.500 1.00 30.39 85 VAL A O 1
ATOM 692 N N . LYS A 1 86 ? 16.342 17.218 -32.621 1.00 31.56 86 LYS A N 1
ATOM 693 C CA . LYS A 1 86 ? 15.018 17.398 -33.233 1.00 31.56 86 LYS A CA 1
ATOM 694 C C . LYS A 1 86 ? 14.210 16.104 -33.143 1.00 31.56 86 LYS A C 1
ATOM 696 O O . LYS A 1 86 ? 14.605 15.084 -33.703 1.00 31.56 86 LYS A O 1
ATOM 701 N N . LEU A 1 87 ? 13.057 16.182 -32.491 1.00 34.41 87 LEU A N 1
ATOM 702 C CA . LEU A 1 87 ? 12.070 15.114 -32.338 1.00 34.41 87 LEU A CA 1
ATOM 703 C C . LEU A 1 87 ? 11.073 15.113 -33.520 1.00 34.41 87 LEU A C 1
ATOM 705 O O . LEU A 1 87 ? 9.866 15.093 -33.311 1.00 34.41 87 LEU A O 1
ATOM 709 N N . ASP A 1 88 ? 11.565 15.200 -34.761 1.00 37.09 88 ASP A N 1
ATOM 710 C CA . ASP A 1 88 ? 10.718 15.481 -35.939 1.00 37.09 88 ASP A CA 1
ATOM 711 C C . ASP A 1 88 ? 10.464 14.266 -36.860 1.00 37.09 88 ASP A C 1
ATOM 713 O O . ASP A 1 88 ? 9.743 14.404 -37.847 1.00 37.09 88 ASP A O 1
ATOM 717 N N . ASP A 1 89 ? 10.998 13.069 -36.579 1.00 38.81 89 ASP A N 1
ATOM 718 C CA . ASP A 1 89 ? 10.805 11.903 -37.463 1.00 38.81 89 ASP A CA 1
ATOM 719 C C . ASP A 1 89 ? 9.855 10.846 -36.872 1.00 38.81 89 ASP A C 1
ATOM 721 O O . ASP A 1 89 ? 10.257 9.884 -36.218 1.00 38.81 89 ASP A O 1
ATOM 725 N N . LEU A 1 90 ? 8.556 11.051 -37.108 1.00 43.78 90 LEU A N 1
ATOM 726 C CA . LEU A 1 90 ? 7.457 10.136 -36.754 1.00 43.78 90 LEU A CA 1
ATOM 727 C C . LEU A 1 90 ? 6.897 9.386 -37.979 1.00 43.78 90 LEU A C 1
ATOM 729 O O . LEU A 1 90 ? 5.794 8.839 -37.932 1.00 43.78 90 LEU A O 1
ATOM 733 N N . SER A 1 91 ? 7.649 9.337 -39.082 1.00 38.00 91 SER A N 1
ATOM 734 C CA . SER A 1 91 ? 7.192 8.823 -40.384 1.00 38.00 91 SER A CA 1
ATOM 735 C C . SER A 1 91 ? 6.914 7.307 -40.439 1.00 38.00 91 SER A C 1
ATOM 737 O O . SER A 1 91 ? 6.387 6.818 -41.438 1.00 38.00 91 SER A O 1
ATOM 739 N N . GLY A 1 92 ? 7.216 6.558 -39.369 1.00 38.66 92 GLY A N 1
ATOM 740 C CA . GLY A 1 92 ? 7.070 5.096 -39.289 1.00 38.66 92 GLY A CA 1
ATOM 741 C C . GLY A 1 92 ? 5.911 4.563 -38.431 1.00 38.66 92 GLY A C 1
ATOM 742 O O . GLY A 1 92 ? 5.834 3.354 -38.205 1.00 38.66 92 GLY A O 1
ATOM 743 N N . LEU A 1 93 ? 5.026 5.418 -37.908 1.00 37.44 93 LEU A N 1
ATOM 744 C CA . LEU A 1 93 ? 3.872 4.979 -37.109 1.00 37.44 93 LEU A CA 1
ATOM 745 C C . LEU A 1 93 ? 2.715 4.496 -38.010 1.00 37.44 93 LEU A C 1
ATOM 747 O O . LEU A 1 93 ? 2.367 5.188 -38.965 1.00 37.44 93 LEU A O 1
ATOM 751 N N . PRO A 1 94 ? 2.071 3.346 -37.723 1.00 36.06 94 PRO A N 1
ATOM 752 C CA . PRO A 1 94 ? 0.825 2.986 -38.391 1.00 36.06 94 PRO A CA 1
ATOM 753 C C . PRO A 1 94 ? -0.284 3.985 -38.026 1.00 36.06 94 PRO A C 1
ATOM 755 O O . PRO A 1 94 ? -0.394 4.399 -36.871 1.00 36.06 94 PRO A O 1
ATOM 758 N N . ASP A 1 95 ? -1.094 4.347 -39.025 1.00 36.91 95 ASP A N 1
ATOM 759 C CA . ASP A 1 95 ? -2.196 5.314 -38.955 1.00 36.91 95 ASP A CA 1
ATOM 760 C C . ASP A 1 95 ? -3.211 4.939 -37.857 1.00 36.91 95 ASP A C 1
ATOM 762 O O . ASP A 1 95 ? -4.079 4.079 -38.030 1.00 36.91 95 ASP A O 1
ATOM 766 N N . LEU A 1 96 ? -3.068 5.562 -36.686 1.00 38.47 96 LEU A N 1
ATOM 767 C CA . LEU A 1 96 ? -4.052 5.536 -35.610 1.00 38.47 96 LEU A CA 1
ATOM 768 C C . LEU A 1 96 ? -4.980 6.730 -35.833 1.00 38.47 96 LEU A C 1
ATOM 770 O O . LEU A 1 96 ? -4.711 7.839 -35.374 1.00 38.47 96 LEU A O 1
ATOM 774 N N . GLY A 1 97 ? -6.045 6.485 -36.595 1.00 28.16 97 GLY A N 1
ATOM 775 C CA . GLY A 1 97 ? -6.981 7.499 -37.065 1.00 28.16 97 GLY A CA 1
ATOM 776 C C . GLY A 1 97 ? -7.365 8.566 -36.028 1.00 28.16 97 GLY A C 1
ATOM 777 O O . GLY A 1 97 ? -7.744 8.269 -34.897 1.00 28.16 97 GLY A O 1
ATOM 778 N N . ASN A 1 98 ? -7.314 9.819 -36.491 1.00 33.31 98 ASN A N 1
ATOM 779 C CA . ASN A 1 98 ? -7.869 11.043 -35.905 1.00 33.31 98 ASN A CA 1
ATOM 780 C C . ASN A 1 98 ? -7.588 11.291 -34.412 1.00 33.31 98 ASN A C 1
ATOM 782 O O . ASN A 1 98 ? -8.509 11.448 -33.610 1.00 33.31 98 ASN A O 1
ATOM 786 N N . PHE A 1 99 ? -6.313 11.479 -34.073 1.00 30.05 99 PHE A N 1
ATOM 787 C CA . PHE A 1 99 ? -5.898 12.214 -32.878 1.00 30.05 99 PHE A CA 1
ATOM 788 C C . PHE A 1 99 ? -5.430 13.619 -33.295 1.00 30.05 99 PHE A C 1
ATOM 790 O O . PHE A 1 99 ? -4.428 13.764 -33.989 1.00 30.05 99 PHE A O 1
ATOM 797 N N . ARG A 1 100 ? -6.164 14.670 -32.910 1.00 25.91 100 ARG A N 1
ATOM 798 C CA . ARG A 1 100 ? -5.679 16.058 -32.980 1.00 25.91 100 ARG A CA 1
ATOM 799 C C . ARG A 1 100 ? -5.283 16.483 -31.571 1.00 25.91 100 ARG A C 1
ATOM 801 O O . ARG A 1 100 ? -6.159 16.718 -30.746 1.00 25.91 100 ARG A O 1
ATOM 808 N N . LEU A 1 101 ? -3.980 16.562 -31.312 1.00 29.61 101 LEU A N 1
ATOM 809 C CA . LEU A 1 101 ? -3.431 17.305 -30.180 1.00 29.61 101 LEU A CA 1
ATOM 810 C C . LEU A 1 101 ? -3.437 18.780 -30.588 1.00 29.61 101 LEU A C 1
ATOM 812 O O . LEU A 1 101 ? -2.779 19.155 -31.553 1.00 29.61 101 LEU A O 1
ATOM 816 N N . SER A 1 102 ? -4.259 19.593 -29.933 1.00 29.78 102 SER A N 1
ATOM 817 C CA . SER A 1 102 ? -4.153 21.045 -30.036 1.00 29.78 102 SER A CA 1
ATOM 818 C C . SER A 1 102 ? -2.931 21.505 -29.248 1.00 29.78 102 SER A C 1
ATOM 820 O O . SER A 1 102 ? -2.800 21.165 -28.073 1.00 29.78 102 SER A O 1
ATOM 822 N N . ASP A 1 103 ? -2.067 22.266 -29.914 1.00 31.92 103 ASP A N 1
ATOM 823 C CA . ASP A 1 103 ? -0.889 22.919 -29.355 1.00 31.92 103 ASP A CA 1
ATOM 824 C C . ASP A 1 103 ? -1.271 23.870 -28.209 1.00 31.92 103 ASP A C 1
ATOM 826 O O . ASP A 1 103 ? -1.704 25.000 -28.445 1.00 31.92 103 ASP A O 1
ATOM 830 N N . GLU A 1 104 ? -1.074 23.449 -26.961 1.00 27.50 104 GLU A N 1
ATOM 831 C CA . GLU A 1 104 ? -0.961 24.375 -25.835 1.00 27.50 104 GLU A CA 1
ATOM 832 C C . GLU A 1 104 ? 0.490 24.394 -25.358 1.00 27.50 104 GLU A C 1
ATOM 834 O O . GLU A 1 104 ? 1.051 23.391 -24.918 1.00 27.50 104 GLU A O 1
ATOM 839 N N . LYS A 1 105 ? 1.112 25.569 -25.500 1.00 28.50 105 LYS A N 1
ATOM 840 C CA . LYS A 1 105 ? 2.415 25.891 -24.923 1.00 28.50 105 LYS A CA 1
ATOM 841 C C . LYS A 1 105 ? 2.337 25.705 -23.408 1.00 28.50 105 LYS A C 1
ATOM 843 O O . LYS A 1 105 ? 1.669 26.487 -22.738 1.00 28.50 105 LYS A O 1
ATOM 848 N N . ILE A 1 106 ? 3.036 24.703 -22.887 1.00 28.33 106 ILE A N 1
ATOM 849 C CA . ILE A 1 106 ? 3.279 24.564 -21.452 1.00 28.33 106 ILE A CA 1
ATOM 850 C C . ILE A 1 106 ? 4.464 25.467 -21.100 1.00 28.33 106 ILE A C 1
ATOM 852 O O . ILE A 1 106 ? 5.571 25.286 -21.605 1.00 28.33 106 ILE A O 1
ATOM 856 N N . ASP A 1 107 ? 4.188 26.476 -20.279 1.00 26.44 107 ASP A N 1
ATOM 857 C CA . ASP A 1 107 ? 5.181 27.299 -19.597 1.00 26.44 107 ASP A CA 1
ATOM 858 C C . ASP A 1 107 ? 5.716 26.502 -18.396 1.00 26.44 107 ASP A C 1
ATOM 860 O O . ASP A 1 107 ? 4.969 26.189 -17.467 1.00 26.44 107 ASP A O 1
ATOM 864 N N . ASN A 1 108 ? 6.986 26.097 -18.447 1.00 29.88 108 ASN A N 1
ATOM 865 C CA . ASN A 1 108 ? 7.632 25.317 -17.390 1.00 29.88 108 ASN A CA 1
ATOM 866 C C . ASN A 1 108 ? 8.135 26.256 -16.286 1.00 29.88 108 ASN A C 1
ATOM 868 O O . ASN A 1 108 ? 9.320 26.573 -16.218 1.00 29.88 108 ASN A O 1
ATOM 872 N N . GLY A 1 109 ? 7.223 26.697 -15.423 1.00 30.42 109 GLY A N 1
ATOM 873 C CA . GLY A 1 109 ? 7.545 27.379 -14.172 1.00 30.42 109 GLY A CA 1
ATOM 874 C C . GLY A 1 109 ? 7.350 26.452 -12.975 1.00 30.42 109 GLY A C 1
ATOM 875 O O . GLY A 1 109 ? 6.318 26.527 -12.317 1.00 30.42 109 GLY A O 1
ATOM 876 N N . TYR A 1 110 ? 8.322 25.584 -12.693 1.00 26.91 110 TYR A N 1
ATOM 877 C CA . TYR A 1 110 ? 8.411 24.862 -11.421 1.00 26.91 110 TYR A CA 1
ATOM 878 C C . TYR A 1 110 ? 9.830 25.020 -10.863 1.00 26.91 110 TYR A C 1
ATOM 880 O O . TYR A 1 110 ? 10.777 24.440 -11.385 1.00 26.91 110 TYR A O 1
ATOM 888 N N . GLU A 1 111 ? 9.964 25.846 -9.823 1.00 28.88 111 GLU A N 1
ATOM 889 C CA . GLU A 1 111 ? 11.118 25.841 -8.920 1.00 28.88 111 GLU A CA 1
ATOM 890 C C . GLU A 1 111 ? 11.003 24.604 -8.027 1.00 28.88 111 GLU A C 1
ATOM 892 O O . GLU A 1 111 ? 10.128 24.521 -7.161 1.00 28.88 111 GLU A O 1
ATOM 897 N N . ASP A 1 112 ? 11.867 23.626 -8.281 1.00 29.89 112 ASP A N 1
ATOM 898 C CA . ASP A 1 112 ? 12.004 22.432 -7.460 1.00 29.89 112 ASP A CA 1
ATOM 899 C C . ASP A 1 112 ? 12.774 22.788 -6.181 1.00 29.89 112 ASP A C 1
ATOM 901 O O . ASP A 1 112 ? 13.837 23.412 -6.221 1.00 29.89 112 ASP A O 1
ATOM 905 N N . SER A 1 113 ? 12.204 22.456 -5.028 1.00 29.42 113 SER A N 1
ATOM 906 C CA . SER A 1 113 ? 12.789 22.735 -3.716 1.00 29.42 113 SER A CA 1
ATOM 907 C C . SER A 1 113 ? 12.764 21.481 -2.855 1.00 29.42 113 SER A C 1
ATOM 909 O O . SER A 1 113 ? 12.076 21.404 -1.840 1.00 29.42 113 SER A O 1
ATOM 911 N N . HIS A 1 114 ? 13.590 20.510 -3.241 1.00 27.53 114 HIS A N 1
ATOM 912 C CA . HIS A 1 114 ? 14.086 19.462 -2.355 1.00 27.53 114 HIS A CA 1
ATOM 913 C C . HIS A 1 114 ? 15.602 19.283 -2.552 1.00 27.53 114 HIS A C 1
ATOM 915 O O . HIS A 1 114 ? 16.069 19.318 -3.689 1.00 27.53 114 HIS A O 1
ATOM 921 N N . PRO A 1 115 ? 16.399 19.123 -1.476 1.00 29.77 115 PRO A N 1
ATOM 922 C CA . PRO A 1 115 ? 17.823 18.843 -1.607 1.00 29.77 115 PRO A CA 1
ATOM 923 C C . PRO A 1 115 ? 18.001 17.402 -2.090 1.00 29.77 115 PRO A C 1
ATOM 925 O O . PRO A 1 115 ? 17.620 16.462 -1.392 1.00 29.77 115 PRO A O 1
ATOM 928 N N . GLU A 1 116 ? 18.565 17.233 -3.283 1.00 25.84 116 GLU A N 1
ATOM 929 C CA . GLU A 1 116 ? 19.007 15.934 -3.777 1.00 25.84 116 GLU A CA 1
ATOM 930 C C . GLU A 1 116 ? 20.299 15.522 -3.057 1.00 25.84 116 GLU A C 1
ATOM 932 O O . GLU A 1 116 ? 21.354 16.130 -3.240 1.00 25.84 116 GLU A O 1
ATOM 937 N N . GLU A 1 117 ? 20.234 14.474 -2.236 1.00 26.86 117 GLU A N 1
ATOM 938 C CA . GLU A 1 117 ? 21.429 13.743 -1.816 1.00 26.86 117 GLU A CA 1
ATOM 939 C C . GLU A 1 117 ? 21.859 12.833 -2.971 1.00 26.86 117 GLU A C 1
ATOM 941 O O . GLU A 1 117 ? 21.269 11.777 -3.206 1.00 26.86 117 GLU A O 1
ATOM 946 N N . SER A 1 118 ? 22.891 13.247 -3.709 1.00 29.38 118 SER A N 1
ATOM 947 C CA . SER A 1 118 ? 23.592 12.367 -4.640 1.00 29.38 118 SER A CA 1
ATOM 948 C C . SER A 1 118 ? 24.830 11.786 -3.951 1.00 29.38 118 SER A C 1
ATOM 950 O O . SER A 1 118 ? 25.712 12.508 -3.484 1.00 29.38 118 SER A O 1
ATOM 952 N N . SER A 1 119 ? 24.881 10.460 -3.839 1.00 29.02 119 SER A N 1
ATOM 953 C CA . SER A 1 119 ? 26.073 9.744 -3.395 1.00 29.02 119 SER A CA 1
ATOM 954 C C . SER A 1 119 ? 27.068 9.686 -4.554 1.00 29.02 119 SER A C 1
ATOM 956 O O . SER A 1 119 ? 26.855 8.942 -5.514 1.00 29.02 119 SER A O 1
ATOM 958 N N . SER A 1 120 ? 28.148 10.462 -4.482 1.00 30.36 120 SER A N 1
ATOM 959 C CA . SER A 1 120 ? 29.312 10.285 -5.348 1.00 30.36 120 SER A CA 1
ATOM 960 C C . SER A 1 120 ? 30.083 9.035 -4.914 1.00 30.36 120 SER A C 1
ATOM 962 O O . SER A 1 120 ? 30.360 8.831 -3.733 1.00 30.36 120 SER A O 1
ATOM 964 N N . SER A 1 121 ? 30.422 8.165 -5.867 1.00 37.38 121 SER A N 1
ATOM 965 C CA . SER A 1 121 ? 31.340 7.054 -5.628 1.00 37.38 121 SER A CA 1
ATOM 966 C C . SER A 1 121 ? 32.774 7.580 -5.642 1.00 37.38 121 SER A C 1
ATOM 968 O O . SER A 1 121 ? 33.363 7.763 -6.707 1.00 37.38 121 SER A O 1
ATOM 970 N N . SER A 1 122 ? 33.342 7.825 -4.467 1.00 33.00 122 SER A N 1
ATOM 971 C CA . SER A 1 122 ? 34.792 7.852 -4.278 1.00 33.00 122 SER A CA 1
ATOM 972 C C . SER A 1 122 ? 35.239 6.494 -3.724 1.00 33.00 122 SER A C 1
ATOM 974 O O . SER A 1 122 ? 34.492 5.820 -3.015 1.00 33.00 122 SER A O 1
ATOM 976 N N . GLY A 1 123 ? 36.411 6.037 -4.170 1.00 32.94 123 GLY A N 1
ATOM 977 C CA . GLY A 1 123 ? 36.850 4.640 -4.126 1.00 32.94 123 GLY A CA 1
ATOM 978 C C . GLY A 1 123 ? 36.628 3.914 -2.796 1.00 32.94 123 GLY A C 1
ATOM 979 O O . GLY A 1 123 ? 37.043 4.372 -1.736 1.00 32.94 123 GLY A O 1
ATOM 980 N N . LEU A 1 124 ? 36.014 2.734 -2.887 1.00 30.36 124 LEU A N 1
ATOM 981 C CA . LEU A 1 124 ? 35.875 1.800 -1.775 1.00 30.36 124 LEU A CA 1
ATOM 982 C C . LEU A 1 124 ? 37.266 1.300 -1.352 1.00 30.36 124 LEU A C 1
ATOM 984 O O . LEU A 1 124 ? 37.881 0.499 -2.058 1.00 30.36 124 LEU A O 1
ATOM 988 N N . ASP A 1 125 ? 37.743 1.734 -0.184 1.00 29.83 125 ASP A N 1
ATOM 989 C CA . ASP A 1 125 ? 38.722 0.963 0.582 1.00 29.83 125 ASP A CA 1
ATOM 990 C C . ASP A 1 125 ? 38.060 -0.389 0.936 1.00 29.83 125 ASP A C 1
ATOM 992 O O . ASP A 1 125 ? 37.016 -0.398 1.598 1.00 29.83 125 ASP A O 1
ATOM 996 N N . PRO A 1 126 ? 38.607 -1.547 0.510 1.00 37.28 126 PRO A N 1
ATOM 997 C CA . PRO A 1 126 ? 38.014 -2.861 0.780 1.00 37.28 126 PRO A CA 1
ATOM 998 C C . PRO A 1 126 ? 37.882 -3.203 2.272 1.00 37.28 126 PRO A C 1
ATOM 1000 O O . PRO A 1 126 ? 37.304 -4.236 2.610 1.00 37.28 126 PRO A O 1
ATOM 1003 N N . THR A 1 127 ? 38.432 -2.373 3.161 1.00 37.41 127 THR A N 1
ATOM 1004 C CA . THR A 1 127 ? 38.462 -2.606 4.608 1.00 37.41 127 THR A CA 1
ATOM 1005 C C . THR A 1 127 ? 37.382 -1.843 5.388 1.00 37.41 127 THR A C 1
ATOM 1007 O O . THR A 1 127 ? 37.234 -2.073 6.585 1.00 37.41 127 THR A O 1
ATOM 1010 N N . GLU A 1 128 ? 36.575 -1.006 4.727 1.00 37.09 128 GLU A N 1
ATOM 1011 C CA . GLU A 1 128 ? 35.507 -0.206 5.352 1.00 37.09 128 GLU A CA 1
ATOM 1012 C C . GLU A 1 128 ? 34.132 -0.435 4.700 1.00 37.09 128 GLU A C 1
ATOM 1014 O O . GLU A 1 128 ? 33.321 0.471 4.520 1.00 37.09 128 GLU A O 1
ATOM 1019 N N . ILE A 1 129 ? 33.790 -1.695 4.416 1.00 31.11 129 ILE A N 1
ATOM 1020 C CA . ILE A 1 129 ? 32.373 -2.071 4.426 1.00 31.11 129 ILE A CA 1
ATOM 1021 C C . ILE A 1 129 ? 31.970 -2.071 5.900 1.00 31.11 129 ILE A C 1
ATOM 1023 O O . ILE A 1 129 ? 32.123 -3.075 6.594 1.00 31.11 129 ILE A O 1
ATOM 1027 N N . SER A 1 130 ? 31.508 -0.922 6.400 1.00 32.69 130 SER A N 1
ATOM 1028 C CA . SER A 1 130 ? 30.725 -0.883 7.632 1.00 32.69 130 SER A CA 1
ATOM 1029 C C . SER A 1 130 ? 29.564 -1.843 7.417 1.00 32.69 130 SER A C 1
ATOM 1031 O O . SER A 1 130 ? 28.653 -1.568 6.631 1.00 32.69 130 SER A O 1
ATOM 1033 N N . GLU A 1 131 ? 29.663 -3.024 8.026 1.00 34.09 131 GLU A N 1
ATOM 1034 C CA . GLU A 1 131 ? 28.586 -3.993 8.075 1.00 34.09 131 GLU A CA 1
ATOM 1035 C C . GLU A 1 131 ? 27.330 -3.214 8.457 1.00 34.09 131 GLU A C 1
ATOM 1037 O O . GLU A 1 131 ? 27.228 -2.676 9.564 1.00 34.09 131 GLU A O 1
ATOM 1042 N N . THR A 1 132 ? 26.359 -3.128 7.541 1.00 33.78 132 THR A N 1
ATOM 1043 C CA . THR A 1 132 ? 24.990 -2.856 7.962 1.00 33.78 132 THR A CA 1
ATOM 1044 C C . THR A 1 132 ? 24.748 -3.893 9.039 1.00 33.78 132 THR A C 1
ATOM 1046 O O . THR A 1 132 ? 24.795 -5.087 8.744 1.00 33.78 132 THR A O 1
ATOM 1049 N N . THR A 1 133 ? 24.630 -3.467 10.294 1.00 40.78 133 THR A N 1
ATOM 1050 C CA . THR A 1 133 ? 24.476 -4.362 11.438 1.00 40.78 133 THR A CA 1
ATOM 1051 C C . THR A 1 133 ? 23.084 -4.967 11.332 1.00 40.78 133 THR A C 1
ATOM 1053 O O . THR A 1 133 ? 22.148 -4.577 12.022 1.00 40.78 133 THR A O 1
ATOM 1056 N N . SER A 1 134 ? 22.918 -5.902 10.394 1.00 52.53 134 SER A N 1
ATOM 1057 C CA . SER A 1 134 ? 21.731 -6.715 10.255 1.00 52.53 134 SER A CA 1
ATOM 1058 C C . SER A 1 134 ? 21.607 -7.434 11.582 1.00 52.53 134 SER A C 1
ATOM 1060 O O . SER A 1 134 ? 22.481 -8.235 11.935 1.00 52.53 134 SER A O 1
ATOM 1062 N N . GLN A 1 135 ? 20.575 -7.096 12.353 1.00 59.19 135 GLN A N 1
ATOM 1063 C CA . GLN A 1 135 ? 20.298 -7.813 13.587 1.00 59.19 135 GLN A CA 1
ATOM 1064 C C . GLN A 1 135 ? 20.303 -9.315 13.270 1.00 59.19 135 GLN A C 1
ATOM 1066 O O . GLN A 1 135 ? 19.774 -9.718 12.227 1.00 59.19 135 GLN A O 1
ATOM 1071 N N . PRO A 1 136 ? 20.929 -10.154 14.113 1.00 67.38 136 PRO A N 1
ATOM 1072 C CA . PRO A 1 136 ? 20.980 -11.578 13.844 1.00 67.38 136 PRO A CA 1
ATOM 1073 C C . PRO A 1 136 ? 19.549 -12.109 13.669 1.00 67.38 136 PRO A C 1
ATOM 1075 O O . PRO A 1 136 ? 18.652 -11.704 14.418 1.00 67.38 136 PRO A O 1
ATOM 1078 N N . PRO A 1 137 ? 19.314 -13.002 12.691 1.00 72.44 137 PRO A N 1
ATOM 1079 C CA . PRO A 1 137 ? 17.979 -13.511 12.420 1.00 72.44 137 PRO A CA 1
ATOM 1080 C C . PRO A 1 137 ? 17.410 -14.174 13.677 1.00 72.44 137 PRO A C 1
ATOM 1082 O O . PRO A 1 137 ? 18.086 -14.967 14.340 1.00 72.44 137 PRO A O 1
ATOM 1085 N N . LYS A 1 138 ? 16.157 -13.850 13.997 1.00 82.44 138 L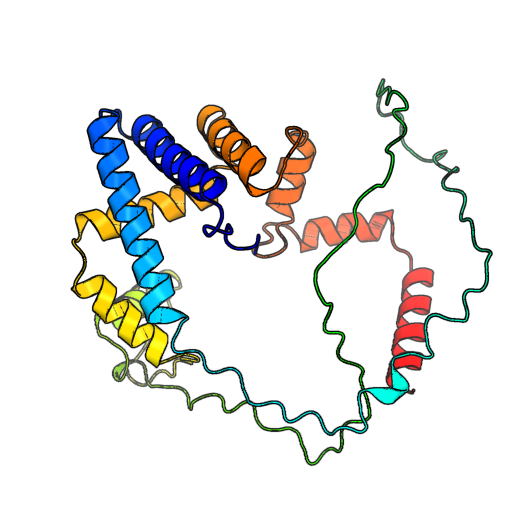YS A N 1
ATOM 1086 C CA . LYS A 1 138 ? 15.437 -14.411 15.144 1.00 82.44 138 LYS A CA 1
ATOM 1087 C C . LYS A 1 138 ? 14.859 -15.772 14.790 1.00 82.44 138 LYS A C 1
ATOM 1089 O O . LYS A 1 138 ? 14.656 -16.072 13.616 1.00 82.44 138 LYS A O 1
ATOM 1094 N N . LYS A 1 139 ? 14.569 -16.603 15.791 1.00 88.12 139 LYS A N 1
ATOM 1095 C CA . LYS A 1 139 ? 13.796 -17.829 15.558 1.00 88.12 139 LYS A CA 1
ATOM 1096 C C . LYS A 1 139 ? 12.309 -17.519 15.599 1.00 88.12 139 LYS A C 1
ATOM 1098 O O . LYS A 1 139 ? 11.883 -16.626 16.329 1.00 88.12 139 LYS A O 1
ATOM 1103 N N . LEU A 1 140 ? 11.511 -18.288 14.865 1.00 87.12 140 LEU A N 1
ATOM 1104 C CA . LEU A 1 140 ? 10.060 -18.113 14.817 1.00 87.12 140 LEU A CA 1
ATOM 1105 C C . LEU A 1 140 ? 9.409 -18.193 16.210 1.00 87.12 140 LEU A C 1
ATOM 1107 O O . LEU A 1 140 ? 8.447 -17.477 16.479 1.00 87.12 140 LEU A O 1
ATOM 1111 N N . LYS A 1 141 ? 9.948 -19.018 17.116 1.00 86.69 141 LYS A N 1
ATOM 1112 C CA . LYS A 1 141 ? 9.490 -19.095 18.515 1.00 86.69 141 LYS A CA 1
ATOM 1113 C C . LYS A 1 141 ? 9.725 -17.830 19.345 1.00 86.69 141 LYS A C 1
ATOM 1115 O O . LYS A 1 141 ? 9.033 -17.641 20.336 1.00 86.69 141 LYS A O 1
ATOM 1120 N N . ASP A 1 142 ? 10.671 -16.985 18.942 1.00 86.69 142 ASP A N 1
ATOM 1121 C CA . ASP A 1 142 ? 11.041 -15.759 19.660 1.00 86.69 142 ASP A CA 1
ATOM 1122 C C . ASP A 1 142 ? 10.226 -14.539 19.180 1.00 86.69 142 ASP A C 1
ATOM 1124 O O . ASP A 1 142 ? 10.474 -13.405 19.595 1.00 86.69 142 ASP A O 1
ATOM 1128 N N . ILE A 1 143 ? 9.266 -14.753 18.273 1.00 85.88 143 ILE A N 1
ATOM 1129 C CA . ILE A 1 143 ? 8.373 -13.732 17.720 1.00 85.88 143 ILE A CA 1
ATOM 1130 C C . ILE A 1 143 ? 7.029 -13.764 18.459 1.00 85.88 143 ILE A C 1
ATOM 1132 O O . ILE A 1 143 ? 6.585 -14.812 18.923 1.00 85.88 143 ILE A O 1
ATOM 1136 N N . ASN A 1 144 ? 6.358 -12.610 18.546 1.00 87.06 144 ASN A N 1
ATOM 1137 C CA . ASN A 1 144 ? 5.012 -12.490 19.108 1.00 87.06 144 ASN A CA 1
ATOM 1138 C C . ASN A 1 144 ? 4.037 -13.543 18.531 1.00 87.06 144 ASN A C 1
ATOM 1140 O O . ASN A 1 144 ? 4.001 -13.761 17.322 1.00 87.06 144 ASN A O 1
ATOM 1144 N N . GLU A 1 145 ? 3.201 -14.141 19.387 1.00 86.75 145 GLU A N 1
ATOM 1145 C CA . GLU A 1 145 ? 2.278 -15.231 19.032 1.00 86.75 145 GLU A CA 1
ATOM 1146 C C . GLU A 1 145 ? 1.326 -14.913 17.871 1.00 86.75 145 GLU A C 1
ATOM 1148 O O . GLU A 1 145 ? 1.083 -15.770 17.020 1.00 86.75 145 GLU A O 1
ATOM 1153 N N . VAL A 1 146 ? 0.805 -13.685 17.802 1.00 84.31 146 VAL A N 1
ATOM 1154 C CA . VAL A 1 146 ? -0.114 -13.270 16.731 1.00 84.31 146 VAL A CA 1
ATOM 1155 C C . VAL A 1 146 ? 0.624 -13.219 15.397 1.00 84.31 146 VAL A C 1
ATOM 1157 O O . VAL A 1 146 ? 0.143 -13.763 14.405 1.00 84.31 146 VAL A O 1
ATOM 1160 N N . LEU A 1 147 ? 1.819 -12.623 15.382 1.00 85.69 147 LEU A N 1
ATOM 1161 C CA . LEU A 1 147 ? 2.654 -12.551 14.186 1.00 85.69 147 LEU A CA 1
ATOM 1162 C C . LEU A 1 147 ? 3.150 -13.943 13.770 1.00 85.69 147 LEU A C 1
ATOM 1164 O O . LEU A 1 147 ? 3.118 -14.279 12.591 1.00 85.69 147 LEU A O 1
ATOM 1168 N N . LYS A 1 148 ? 3.530 -14.789 14.732 1.00 89.38 148 LYS A N 1
ATOM 1169 C CA . LYS A 1 148 ? 3.891 -16.190 14.489 1.00 89.38 148 LYS A CA 1
ATOM 1170 C C . LYS A 1 148 ? 2.750 -16.954 13.819 1.00 89.38 148 LYS A C 1
ATOM 1172 O O . LYS A 1 148 ? 2.997 -17.684 12.863 1.00 89.38 148 LYS A O 1
ATOM 1177 N N . LYS A 1 149 ? 1.514 -16.789 14.301 1.00 89.69 149 LYS A N 1
ATOM 1178 C CA . LYS A 1 149 ? 0.331 -17.408 13.693 1.00 89.69 149 LYS A CA 1
ATOM 1179 C C . LYS A 1 149 ? 0.107 -16.898 12.269 1.00 89.69 149 LYS A C 1
ATOM 1181 O O . LYS A 1 149 ? -0.012 -17.713 11.367 1.00 89.69 149 LYS A O 1
ATOM 1186 N N . LEU A 1 150 ? 0.139 -15.580 12.063 1.00 88.81 150 LEU A N 1
ATOM 1187 C CA . LEU A 1 150 ? -0.021 -14.974 10.739 1.00 88.81 150 LEU A CA 1
ATOM 1188 C C . LEU A 1 150 ? 1.006 -15.511 9.731 1.00 88.81 150 LEU A C 1
ATOM 1190 O O . LEU A 1 150 ? 0.640 -15.887 8.623 1.00 88.81 150 LEU A O 1
ATOM 1194 N N . ILE A 1 151 ? 2.282 -15.580 10.122 1.00 90.81 151 ILE A N 1
ATOM 1195 C CA . ILE A 1 151 ? 3.347 -16.121 9.269 1.00 90.81 151 ILE A CA 1
ATOM 1196 C C . ILE A 1 151 ? 3.061 -17.592 8.931 1.00 90.81 151 ILE A C 1
ATOM 1198 O O . ILE A 1 151 ? 3.159 -17.975 7.770 1.00 90.81 151 ILE A O 1
ATOM 1202 N N . LYS A 1 152 ? 2.670 -18.418 9.910 1.00 91.31 152 LYS A N 1
ATOM 1203 C CA . LYS A 1 152 ? 2.319 -19.825 9.652 1.00 91.31 152 LYS A CA 1
ATOM 1204 C C . LYS A 1 152 ? 1.144 -19.961 8.683 1.00 91.31 152 LYS A C 1
ATOM 1206 O O . LYS A 1 152 ? 1.246 -20.758 7.758 1.00 91.31 152 LYS A O 1
ATOM 1211 N N . ASP A 1 153 ? 0.089 -19.170 8.866 1.00 91.12 153 ASP A N 1
ATOM 1212 C CA . ASP A 1 153 ? -1.103 -19.203 8.014 1.00 91.12 153 ASP A CA 1
ATOM 1213 C C . ASP A 1 153 ? -0.745 -18.831 6.556 1.00 91.12 153 ASP A C 1
ATOM 1215 O O . ASP A 1 153 ? -1.089 -19.561 5.630 1.00 91.12 153 ASP A O 1
ATOM 1219 N N . ILE A 1 154 ? 0.050 -17.771 6.346 1.00 91.62 154 ILE A N 1
ATOM 1220 C CA . ILE A 1 154 ? 0.505 -17.345 5.005 1.00 91.62 154 ILE A CA 1
ATOM 1221 C C . ILE A 1 154 ? 1.327 -18.438 4.305 1.00 91.62 154 ILE A C 1
ATOM 1223 O O . ILE A 1 154 ? 1.141 -18.703 3.119 1.00 91.62 154 ILE A O 1
ATOM 1227 N N . PHE A 1 155 ? 2.265 -19.070 5.014 1.00 92.56 155 PHE A N 1
ATOM 1228 C CA . PHE A 1 155 ? 3.127 -20.097 4.417 1.00 92.56 155 PHE A CA 1
ATOM 1229 C C . PHE A 1 155 ? 2.401 -21.430 4.209 1.00 92.56 155 PHE A C 1
ATOM 1231 O O . PHE A 1 155 ? 2.739 -22.171 3.282 1.00 92.56 155 PHE A O 1
ATOM 1238 N N . GLN A 1 156 ? 1.368 -21.714 5.004 1.00 92.56 156 GLN A N 1
ATOM 1239 C CA . GLN A 1 156 ? 0.514 -22.878 4.807 1.00 92.56 156 GLN A CA 1
ATOM 1240 C C . GLN A 1 156 ? -0.220 -22.820 3.460 1.00 92.56 156 GLN A C 1
ATOM 1242 O O . GLN A 1 156 ? -0.286 -23.842 2.775 1.00 92.56 156 GLN A O 1
ATOM 1247 N N . ASP A 1 157 ? -0.692 -21.643 3.036 1.00 90.44 157 ASP A N 1
ATOM 1248 C CA . ASP A 1 157 ? -1.322 -21.453 1.719 1.00 90.44 157 ASP A CA 1
ATOM 1249 C C . ASP A 1 157 ? -0.356 -21.767 0.562 1.00 90.44 157 ASP A C 1
ATOM 1251 O O . ASP A 1 157 ? -0.763 -22.253 -0.494 1.00 90.44 157 ASP A O 1
ATOM 1255 N N . ALA A 1 158 ? 0.948 -21.577 0.784 1.00 91.62 158 ALA A N 1
ATOM 1256 C CA . ALA A 1 158 ? 2.013 -21.956 -0.143 1.00 91.62 158 ALA A CA 1
ATOM 1257 C C . ALA A 1 158 ? 2.484 -23.418 0.015 1.00 91.62 158 ALA A C 1
ATOM 1259 O O . ALA A 1 158 ? 3.468 -23.818 -0.605 1.00 91.62 158 ALA A O 1
ATOM 1260 N N . SER A 1 159 ? 1.801 -24.233 0.830 1.00 93.31 159 SER A N 1
ATOM 1261 C CA . SER A 1 159 ? 2.195 -25.611 1.172 1.00 93.31 159 SER A CA 1
ATOM 1262 C C . SER A 1 159 ? 3.575 -25.726 1.839 1.00 93.31 159 SER A C 1
ATOM 1264 O O . SER A 1 159 ? 4.252 -26.749 1.712 1.00 93.31 159 SER A O 1
ATOM 1266 N N . VAL A 1 160 ? 3.999 -24.691 2.571 1.00 93.94 160 VAL A N 1
ATOM 1267 C CA . VAL A 1 160 ? 5.254 -24.668 3.331 1.00 93.94 160 VAL A CA 1
ATOM 1268 C C . VAL A 1 160 ? 4.950 -24.800 4.822 1.00 93.94 160 VAL A C 1
ATOM 1270 O O . VAL A 1 160 ? 4.299 -23.949 5.424 1.00 93.94 160 VAL A O 1
ATOM 1273 N N . ASN A 1 161 ? 5.466 -25.861 5.444 1.00 91.19 161 ASN A N 1
ATOM 1274 C CA . ASN A 1 161 ? 5.304 -26.097 6.877 1.00 91.19 161 ASN A CA 1
ATOM 1275 C C . ASN A 1 161 ? 6.471 -25.493 7.659 1.00 91.19 161 ASN A C 1
ATOM 1277 O O . ASN A 1 161 ? 7.575 -26.036 7.631 1.00 91.19 161 ASN A O 1
ATOM 1281 N N . LEU A 1 162 ? 6.207 -24.406 8.385 1.00 92.69 162 LEU A N 1
ATOM 1282 C CA . LEU A 1 162 ? 7.209 -23.749 9.223 1.00 92.69 162 LEU A CA 1
ATOM 1283 C C . LEU A 1 162 ? 7.337 -24.398 10.608 1.00 92.69 162 LEU A C 1
ATOM 1285 O O . LEU A 1 162 ? 6.343 -24.688 11.285 1.00 92.69 162 LEU A O 1
ATOM 1289 N N . THR A 1 163 ? 8.575 -24.563 11.059 1.00 91.69 163 THR A N 1
ATOM 1290 C CA . THR A 1 163 ? 8.946 -25.035 12.394 1.00 91.69 163 THR A CA 1
ATOM 1291 C C . THR A 1 163 ? 9.324 -23.878 13.316 1.00 91.69 163 THR A C 1
ATOM 1293 O O . THR A 1 163 ? 9.659 -22.777 12.889 1.00 91.69 163 THR A O 1
ATOM 1296 N N . GLU A 1 164 ? 9.291 -24.120 14.624 1.00 89.81 164 GLU A N 1
ATOM 1297 C CA . GLU A 1 164 ? 9.670 -23.117 15.630 1.00 89.81 164 GLU A CA 1
ATOM 1298 C C . GLU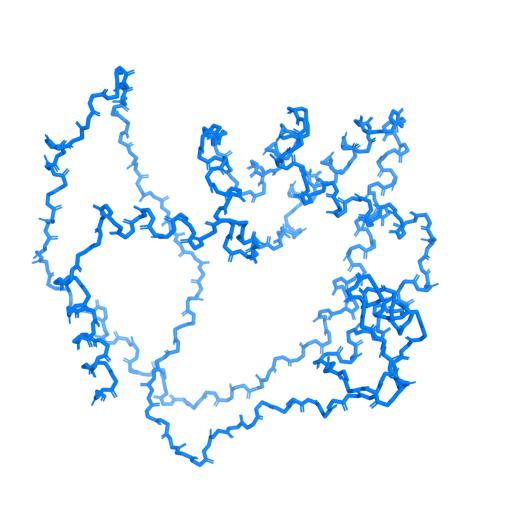 A 1 164 ? 11.149 -22.703 15.582 1.00 89.81 164 GLU A C 1
ATOM 1300 O O . GLU A 1 164 ? 11.515 -21.646 16.101 1.00 89.81 164 GLU A O 1
ATOM 1305 N N . GLU A 1 165 ? 11.987 -23.522 14.948 1.00 93.00 165 GLU A N 1
ATOM 1306 C CA . GLU A 1 165 ? 13.422 -23.286 14.801 1.00 93.00 165 GLU A CA 1
ATOM 1307 C C . GLU A 1 165 ? 13.773 -22.524 13.517 1.00 93.00 165 GLU A C 1
ATOM 1309 O O . GLU A 1 165 ? 14.933 -22.137 13.341 1.00 93.00 165 GLU A O 1
ATOM 1314 N N . ASP A 1 166 ? 12.789 -22.271 12.647 1.00 92.62 166 ASP A N 1
ATOM 1315 C CA . ASP A 1 166 ? 13.003 -21.536 11.407 1.00 92.62 166 ASP A CA 1
ATOM 1316 C C . ASP A 1 166 ? 13.433 -20.097 11.695 1.00 92.62 166 ASP A C 1
ATOM 1318 O O . ASP A 1 166 ? 12.948 -19.430 12.618 1.00 92.62 166 ASP A O 1
ATOM 1322 N N . LYS A 1 167 ? 14.387 -19.627 10.891 1.00 91.06 167 LYS A N 1
ATOM 1323 C CA . LYS A 1 167 ? 14.971 -18.293 11.012 1.00 91.06 167 LYS A CA 1
ATOM 1324 C C . LYS A 1 167 ? 14.104 -17.270 10.290 1.00 91.06 167 LYS A C 1
ATOM 1326 O O . LYS A 1 167 ? 13.737 -17.466 9.137 1.00 91.06 167 LYS A O 1
ATOM 1331 N N . VAL A 1 168 ? 13.867 -16.144 10.947 1.00 87.56 168 VAL A N 1
ATOM 1332 C CA . VAL A 1 168 ? 13.127 -15.000 10.421 1.00 87.56 168 VAL A CA 1
ATOM 1333 C C . VAL A 1 168 ? 13.995 -13.758 10.566 1.00 87.56 168 VAL A C 1
ATOM 1335 O O . VAL A 1 168 ? 14.488 -13.448 11.654 1.00 87.56 168 VAL A O 1
ATOM 1338 N N . ASN A 1 169 ? 14.191 -13.042 9.462 1.00 87.00 169 ASN A N 1
ATOM 1339 C CA . ASN A 1 169 ? 14.864 -11.754 9.503 1.00 87.00 169 ASN A CA 1
ATOM 1340 C C . ASN A 1 169 ? 13.882 -10.683 9.993 1.00 87.00 169 ASN A C 1
ATOM 1342 O O . ASN A 1 169 ? 12.822 -10.495 9.398 1.00 87.00 169 ASN A O 1
ATOM 1346 N N . VAL A 1 170 ? 14.234 -10.001 11.080 1.00 81.81 170 VAL A N 1
ATOM 1347 C CA . VAL A 1 170 ? 13.425 -8.938 11.679 1.00 81.81 170 VAL A CA 1
ATOM 1348 C C . VAL A 1 170 ? 14.294 -7.685 11.738 1.00 81.81 170 VAL A C 1
ATOM 1350 O O . VAL A 1 170 ? 15.005 -7.506 12.727 1.00 81.81 170 VAL A O 1
ATOM 1353 N N . PRO A 1 171 ? 14.280 -6.847 10.686 1.00 75.88 171 PRO A N 1
ATOM 1354 C CA . PRO A 1 171 ? 15.172 -5.694 10.608 1.00 75.88 171 PRO A CA 1
ATOM 1355 C C . PRO A 1 171 ? 14.878 -4.681 11.720 1.00 75.88 171 PRO A C 1
ATOM 1357 O O . PRO A 1 171 ? 15.799 -4.219 12.382 1.00 75.88 171 PRO A O 1
ATOM 1360 N N . GLU A 1 172 ? 13.595 -4.426 11.999 1.00 80.19 172 GLU A N 1
ATOM 1361 C CA . GLU A 1 172 ? 13.160 -3.450 13.001 1.00 80.19 172 GLU A CA 1
ATOM 1362 C C . GLU A 1 172 ? 12.345 -4.115 14.113 1.00 80.19 172 GLU A C 1
ATOM 1364 O O . GLU A 1 172 ? 11.111 -4.130 14.120 1.00 80.19 172 GLU A O 1
ATOM 1369 N N . THR A 1 173 ? 13.046 -4.699 15.086 1.00 79.12 173 THR A N 1
ATOM 1370 C CA . THR A 1 173 ? 12.400 -5.362 16.231 1.00 79.12 173 THR A CA 1
ATOM 1371 C C . THR A 1 173 ? 11.499 -4.407 17.022 1.00 79.12 173 THR A C 1
ATOM 1373 O O . THR A 1 173 ? 10.400 -4.798 17.414 1.00 79.12 173 THR A O 1
ATOM 1376 N N . LEU A 1 174 ? 11.960 -3.179 17.290 1.00 80.62 174 LEU A N 1
ATOM 1377 C CA . LEU A 1 174 ? 11.214 -2.210 18.105 1.00 80.62 174 LEU A CA 1
ATOM 1378 C C . LEU A 1 174 ? 9.910 -1.797 17.425 1.00 80.62 174 LEU A C 1
ATOM 1380 O O . LEU A 1 174 ? 8.866 -1.772 18.077 1.00 80.62 174 LEU A O 1
ATOM 1384 N N . PHE A 1 175 ? 9.960 -1.584 16.107 1.00 81.00 175 PHE A N 1
ATOM 1385 C CA . PHE A 1 175 ? 8.780 -1.327 15.289 1.00 81.00 175 PHE A CA 1
ATOM 1386 C C . PHE A 1 175 ? 7.725 -2.419 15.485 1.00 81.00 175 PHE A C 1
ATOM 1388 O O . PHE A 1 175 ? 6.579 -2.121 15.816 1.00 81.00 175 PHE A O 1
ATOM 1395 N N . LEU A 1 176 ? 8.106 -3.695 15.334 1.00 80.25 176 LEU A N 1
ATOM 1396 C CA . LEU A 1 176 ? 7.150 -4.795 15.469 1.00 80.25 176 LEU A CA 1
ATOM 1397 C C . LEU A 1 176 ? 6.569 -4.880 16.882 1.00 80.25 176 LEU A C 1
ATOM 1399 O O . LEU A 1 176 ? 5.368 -5.090 17.021 1.00 80.25 176 LEU A O 1
ATOM 1403 N N . THR A 1 177 ? 7.380 -4.680 17.922 1.00 81.62 177 THR A N 1
ATOM 1404 C CA . THR A 1 177 ? 6.892 -4.669 19.310 1.00 81.62 177 THR A CA 1
ATOM 1405 C C . THR A 1 177 ? 5.854 -3.566 19.523 1.00 81.62 177 THR A C 1
ATOM 1407 O O . THR A 1 177 ? 4.735 -3.851 19.947 1.00 81.62 177 THR A O 1
ATOM 1410 N N . HIS A 1 178 ? 6.169 -2.322 19.151 1.00 84.75 178 HIS A N 1
ATOM 1411 C CA . HIS A 1 178 ? 5.253 -1.189 19.305 1.00 84.75 178 HIS A CA 1
ATOM 1412 C C . HIS A 1 178 ? 3.987 -1.328 18.451 1.00 84.75 178 HIS A C 1
ATOM 1414 O O . HIS A 1 178 ? 2.903 -0.934 18.889 1.00 84.75 178 HIS A O 1
ATOM 1420 N N . ALA A 1 179 ? 4.100 -1.906 17.252 1.00 85.44 179 ALA A N 1
ATOM 1421 C CA . ALA A 1 179 ? 2.957 -2.186 16.393 1.00 85.44 179 ALA A CA 1
ATOM 1422 C C . ALA A 1 179 ? 2.027 -3.223 17.038 1.00 85.44 179 ALA A C 1
ATOM 1424 O O . ALA A 1 179 ? 0.815 -3.010 17.082 1.00 85.44 179 ALA A O 1
ATOM 1425 N N . MET A 1 180 ? 2.579 -4.304 17.598 1.00 86.50 180 MET A N 1
ATOM 1426 C CA . MET A 1 180 ? 1.793 -5.317 18.308 1.00 86.50 180 MET A CA 1
ATOM 1427 C C . MET A 1 180 ? 1.115 -4.752 19.559 1.00 86.50 180 MET A C 1
ATOM 1429 O O . MET A 1 180 ? -0.061 -5.033 19.789 1.00 86.50 180 MET A O 1
ATOM 1433 N N . ASP A 1 181 ? 1.808 -3.920 20.337 1.00 87.62 181 ASP A N 1
ATOM 1434 C CA . ASP A 1 181 ? 1.225 -3.257 21.508 1.00 87.62 181 ASP A CA 1
ATOM 1435 C C . ASP A 1 181 ? 0.081 -2.321 21.114 1.00 87.62 181 ASP A C 1
ATOM 1437 O O . ASP A 1 181 ? -0.980 -2.328 21.741 1.00 87.62 181 ASP A O 1
ATOM 1441 N N . LEU A 1 182 ? 0.266 -1.541 20.044 1.00 89.44 182 LEU A N 1
ATOM 1442 C CA . LEU A 1 182 ? -0.770 -0.659 19.519 1.00 89.44 182 LEU A CA 1
ATOM 1443 C C . LEU A 1 182 ? -1.991 -1.451 19.036 1.00 89.44 182 LEU A C 1
ATOM 1445 O O . LEU A 1 182 ? -3.115 -1.067 19.360 1.00 89.44 182 LEU A O 1
ATOM 1449 N N . LEU A 1 183 ? -1.787 -2.554 18.310 1.00 89.56 183 LEU A N 1
ATOM 1450 C CA . LEU A 1 183 ? -2.869 -3.435 17.861 1.00 89.56 183 LEU A CA 1
ATOM 1451 C C . LEU A 1 183 ? -3.644 -4.023 19.046 1.00 89.56 183 LEU A C 1
ATOM 1453 O O . LEU A 1 183 ? -4.870 -3.999 19.033 1.00 89.56 183 LEU A O 1
ATOM 1457 N N . ASN A 1 184 ? -2.946 -4.476 20.092 1.00 89.31 184 ASN A N 1
ATOM 1458 C CA . ASN A 1 184 ? -3.566 -5.037 21.295 1.00 89.31 184 ASN A CA 1
ATOM 1459 C C . ASN A 1 184 ? -4.334 -3.994 22.123 1.00 89.31 184 ASN A C 1
ATOM 1461 O O . ASN A 1 184 ? -5.321 -4.335 22.771 1.00 89.31 184 ASN A O 1
ATOM 1465 N N . SER A 1 185 ? -3.890 -2.732 22.123 1.00 92.12 185 SER A N 1
ATOM 1466 C CA . SER A 1 185 ? -4.556 -1.648 22.857 1.00 92.12 185 SER A CA 1
ATOM 1467 C C . SER A 1 185 ? -5.700 -0.982 22.087 1.00 92.12 185 SER A C 1
ATOM 1469 O O . SER A 1 185 ? -6.429 -0.176 22.661 1.00 92.12 185 SER A O 1
ATOM 1471 N N . THR A 1 186 ? -5.834 -1.259 20.789 1.00 94.12 186 THR A N 1
ATOM 1472 C CA . THR A 1 186 ? -6.836 -0.630 19.917 1.00 94.12 186 THR A CA 1
ATOM 1473 C C . THR A 1 186 ? -8.080 -1.507 19.811 1.00 94.12 186 THR A C 1
ATOM 1475 O O . THR A 1 186 ? -8.000 -2.733 19.827 1.00 94.12 186 THR A O 1
ATOM 1478 N N . SER A 1 187 ? -9.260 -0.890 19.690 1.00 96.75 187 SER A N 1
ATOM 1479 C CA . SER A 1 187 ? -10.502 -1.644 19.517 1.00 96.75 187 SER A CA 1
ATOM 1480 C C . SER A 1 187 ? -10.461 -2.502 18.243 1.00 96.75 187 SER A C 1
ATOM 1482 O O . SER A 1 187 ? -10.001 -2.056 17.189 1.00 96.75 187 SER A O 1
ATOM 1484 N N . ALA A 1 188 ? -11.001 -3.722 18.313 1.00 95.81 188 ALA A N 1
ATOM 1485 C CA . ALA A 1 188 ? -11.076 -4.608 17.150 1.00 95.81 188 ALA A CA 1
ATOM 1486 C C . ALA A 1 188 ? -11.854 -3.974 15.982 1.00 95.81 188 ALA A C 1
ATOM 1488 O O . ALA A 1 188 ? -11.515 -4.195 14.822 1.00 95.81 188 ALA A O 1
ATOM 1489 N N . ALA A 1 189 ? -12.868 -3.152 16.279 1.00 96.38 189 ALA A N 1
ATOM 1490 C CA . ALA A 1 189 ? -13.626 -2.421 15.269 1.00 96.38 189 ALA A CA 1
ATOM 1491 C C . ALA A 1 189 ? -12.739 -1.423 14.508 1.00 96.38 189 ALA A C 1
ATOM 1493 O O . ALA A 1 189 ? -12.715 -1.447 13.281 1.00 96.38 189 ALA A O 1
ATOM 1494 N N . THR A 1 190 ? -11.953 -0.606 15.216 1.00 97.00 190 THR A N 1
ATOM 1495 C CA . THR A 1 190 ? -11.020 0.357 14.608 1.00 97.00 190 THR A CA 1
ATOM 1496 C C . THR A 1 190 ? -9.954 -0.347 13.771 1.00 97.00 190 THR A C 1
ATOM 1498 O O . THR A 1 190 ? -9.709 0.052 12.635 1.00 97.00 190 THR A O 1
ATOM 1501 N N . VAL A 1 191 ? -9.364 -1.432 14.288 1.00 95.31 191 VAL A N 1
ATOM 1502 C CA . VAL A 1 191 ? -8.352 -2.218 13.561 1.00 95.31 191 VAL A CA 1
ATOM 1503 C C . VAL A 1 191 ? -8.937 -2.807 12.271 1.00 95.31 191 VAL A C 1
ATOM 1505 O O . VAL A 1 191 ? -8.341 -2.663 11.203 1.00 95.31 191 VAL A O 1
ATOM 1508 N N . ASN A 1 192 ? -10.130 -3.406 12.336 1.00 95.62 192 ASN A N 1
ATOM 1509 C CA . ASN A 1 192 ? -10.813 -3.950 11.159 1.00 95.62 192 ASN A CA 1
ATOM 1510 C C . ASN A 1 192 ? -11.163 -2.860 10.137 1.00 95.62 192 ASN A C 1
ATOM 1512 O O . ASN A 1 192 ? -10.942 -3.048 8.941 1.00 95.62 192 ASN A O 1
ATOM 1516 N N . ASN A 1 193 ? -11.666 -1.713 10.597 1.00 96.62 193 ASN A N 1
ATOM 1517 C CA . ASN A 1 193 ? -11.987 -0.577 9.736 1.00 96.62 193 ASN A CA 1
ATOM 1518 C C . ASN A 1 193 ? -10.734 -0.026 9.041 1.00 96.62 193 ASN A C 1
ATOM 1520 O O . ASN A 1 193 ? -10.781 0.258 7.846 1.00 96.62 193 ASN A O 1
ATOM 1524 N N . TYR A 1 194 ? -9.602 0.059 9.746 1.00 95.94 194 TYR A N 1
ATOM 1525 C CA . TYR A 1 194 ? -8.323 0.465 9.165 1.00 95.94 194 TYR A CA 1
ATOM 1526 C C . TYR A 1 194 ? -7.843 -0.504 8.078 1.00 95.94 194 TYR A C 1
ATOM 1528 O O . TYR A 1 194 ? -7.504 -0.064 6.980 1.00 95.94 194 TYR A O 1
ATOM 1536 N N . PHE A 1 195 ? -7.835 -1.815 8.339 1.00 94.56 195 PHE A N 1
ATOM 1537 C CA . PHE A 1 195 ? -7.410 -2.793 7.331 1.00 94.56 195 PHE A CA 1
ATOM 1538 C C . PHE A 1 195 ? -8.364 -2.839 6.132 1.00 94.56 195 PHE A C 1
ATOM 1540 O O . PHE A 1 195 ? -7.908 -2.910 4.990 1.00 94.56 195 PHE A O 1
ATOM 1547 N N . GLY A 1 196 ? -9.674 -2.727 6.372 1.00 95.25 196 GLY A N 1
ATOM 1548 C CA . GLY A 1 196 ? -10.673 -2.589 5.313 1.00 95.25 196 GLY A CA 1
ATOM 1549 C C . GLY A 1 196 ? -10.440 -1.337 4.466 1.00 95.25 196 GLY A C 1
ATOM 1550 O O . GLY A 1 196 ? -10.458 -1.408 3.238 1.00 95.25 196 GLY A O 1
ATOM 1551 N N . TRP A 1 197 ? -10.135 -0.205 5.103 1.00 95.38 197 TRP A N 1
ATOM 1552 C CA . TRP A 1 197 ? -9.755 1.017 4.405 1.00 95.38 197 TRP A CA 1
ATOM 1553 C C . TRP A 1 197 ? -8.472 0.847 3.589 1.00 95.38 197 TRP A C 1
ATOM 1555 O O . TRP A 1 197 ? -8.459 1.227 2.425 1.00 95.38 197 TRP A O 1
ATOM 1565 N N . MET A 1 198 ? -7.419 0.239 4.141 1.00 94.00 198 MET A N 1
ATOM 1566 C CA . MET A 1 198 ? -6.158 0.035 3.418 1.00 94.00 198 MET A CA 1
ATOM 1567 C C . MET A 1 198 ? -6.355 -0.822 2.159 1.00 94.00 198 MET A C 1
ATOM 1569 O O . MET A 1 198 ? -5.783 -0.532 1.106 1.00 94.00 198 MET A O 1
ATOM 1573 N N . LEU A 1 199 ? -7.223 -1.835 2.235 1.00 92.19 199 LEU A N 1
ATOM 1574 C CA . LEU A 1 199 ? -7.619 -2.638 1.080 1.00 92.19 199 LEU A CA 1
ATOM 1575 C C . LEU A 1 199 ? -8.357 -1.796 0.029 1.00 92.19 199 LEU A C 1
ATOM 1577 O O . LEU A 1 199 ? -8.004 -1.834 -1.149 1.00 92.19 199 LEU A O 1
ATOM 1581 N N . LEU A 1 200 ? -9.361 -1.020 0.445 1.00 92.75 200 LEU A N 1
ATOM 1582 C CA . LEU A 1 200 ? -10.134 -0.161 -0.457 1.00 92.75 200 LEU A CA 1
ATOM 1583 C C . LEU A 1 200 ? -9.285 0.958 -1.062 1.00 92.75 200 LEU A C 1
ATOM 1585 O O . LEU A 1 200 ? -9.469 1.290 -2.227 1.00 92.75 200 LEU A O 1
ATOM 1589 N N . TYR A 1 201 ? -8.333 1.505 -0.314 1.00 91.81 201 TYR A N 1
ATOM 1590 C CA . TYR A 1 201 ? -7.378 2.492 -0.799 1.00 91.81 201 TYR A CA 1
ATOM 1591 C C . TYR A 1 201 ? -6.465 1.892 -1.876 1.00 91.81 201 TYR A C 1
ATOM 1593 O O . TYR A 1 201 ? -6.302 2.489 -2.938 1.00 91.81 201 TYR A O 1
ATOM 1601 N N . LYS A 1 202 ? -5.938 0.676 -1.655 1.00 87.12 202 LYS A N 1
ATOM 1602 C CA . LYS A 1 202 ? -5.087 -0.026 -2.632 1.00 87.12 202 LYS A CA 1
ATOM 1603 C C . LYS A 1 202 ? -5.848 -0.398 -3.909 1.00 87.12 202 LYS A C 1
ATOM 1605 O O . LYS A 1 202 ? -5.324 -0.226 -5.003 1.00 87.12 202 LYS A O 1
ATOM 1610 N N . LEU A 1 203 ? -7.072 -0.912 -3.780 1.00 85.06 203 LEU A N 1
ATOM 1611 C CA . LEU A 1 203 ? -7.875 -1.382 -4.918 1.00 85.06 203 LEU A CA 1
ATOM 1612 C C . LEU A 1 203 ? -8.719 -0.281 -5.572 1.00 85.06 203 LEU A C 1
ATOM 1614 O O . LEU A 1 203 ? -9.204 -0.456 -6.688 1.00 85.06 203 LEU A O 1
ATOM 1618 N N . GLY A 1 204 ? -8.902 0.852 -4.895 1.00 84.56 204 GLY A N 1
ATOM 1619 C CA . GLY A 1 204 ? -9.757 1.957 -5.320 1.00 84.56 204 GLY A CA 1
ATOM 1620 C C . GLY A 1 204 ? -9.518 2.443 -6.753 1.00 84.56 204 GLY A C 1
ATOM 1621 O O . GLY A 1 204 ? -10.506 2.635 -7.465 1.00 84.56 204 GLY A O 1
ATOM 1622 N N . PRO A 1 205 ? -8.260 2.576 -7.222 1.00 82.06 205 PRO A N 1
ATOM 1623 C CA . PRO A 1 205 ? -7.961 2.991 -8.592 1.00 82.06 205 PRO A CA 1
ATOM 1624 C C . PRO A 1 205 ? -8.486 2.049 -9.687 1.00 82.06 205 PRO A C 1
ATOM 1626 O O . PRO A 1 205 ? -8.724 2.514 -10.794 1.00 82.06 205 PRO A O 1
ATOM 1629 N N . ILE A 1 206 ? -8.713 0.764 -9.390 1.00 83.31 206 ILE A N 1
ATOM 1630 C CA . ILE A 1 206 ? -9.155 -0.255 -10.365 1.00 83.31 206 ILE A CA 1
ATOM 1631 C C . ILE A 1 206 ? -10.569 -0.796 -10.087 1.00 83.31 206 ILE A C 1
ATOM 1633 O O . ILE A 1 206 ? -10.987 -1.786 -10.688 1.00 83.31 206 ILE A O 1
ATOM 1637 N N . ALA A 1 207 ? -11.301 -0.179 -9.157 1.00 86.31 207 ALA A N 1
ATOM 1638 C CA . ALA A 1 207 ? -12.614 -0.636 -8.714 1.00 86.31 207 ALA A CA 1
ATOM 1639 C C . ALA A 1 207 ? -13.759 -0.064 -9.587 1.00 86.31 207 ALA A C 1
ATOM 1641 O O . ALA A 1 207 ? -13.728 -0.116 -10.816 1.00 86.31 207 ALA A O 1
ATOM 1642 N N . SER A 1 208 ? -14.825 0.445 -8.961 1.00 91.12 208 SER A N 1
ATOM 1643 C CA . SER A 1 208 ? -15.963 1.058 -9.656 1.00 91.12 208 SER A CA 1
ATOM 1644 C C . SER A 1 208 ? -15.686 2.516 -10.031 1.00 91.12 208 SER A C 1
ATOM 1646 O O . SER A 1 208 ? -14.896 3.182 -9.368 1.00 91.12 208 SER A O 1
ATOM 1648 N N . HIS A 1 209 ? -16.411 3.053 -11.021 1.00 91.06 209 HIS A N 1
ATOM 1649 C CA . HIS A 1 209 ? -16.283 4.462 -11.431 1.00 91.06 209 HIS A CA 1
ATOM 1650 C C . HIS A 1 209 ? -16.454 5.454 -10.263 1.00 91.06 209 HIS A C 1
ATOM 1652 O O . HIS A 1 209 ? -15.745 6.452 -10.173 1.00 91.06 209 HIS A O 1
ATOM 1658 N N . ASN A 1 210 ? -17.364 5.160 -9.328 1.00 94.00 210 ASN A N 1
ATOM 1659 C CA . ASN A 1 210 ? -17.559 5.997 -8.143 1.00 94.00 210 ASN A CA 1
ATOM 1660 C C . ASN A 1 210 ? -16.320 5.992 -7.237 1.00 94.00 210 ASN A C 1
ATOM 1662 O O . ASN A 1 210 ? -15.933 7.040 -6.728 1.00 94.00 210 ASN A O 1
ATOM 1666 N N . MET A 1 211 ? -15.684 4.833 -7.052 1.00 93.38 211 MET A N 1
ATOM 1667 C CA . MET A 1 211 ? -14.479 4.722 -6.231 1.00 93.38 211 MET A CA 1
ATOM 1668 C C . MET A 1 211 ? -13.262 5.353 -6.917 1.00 93.38 211 MET A C 1
ATOM 1670 O O . MET A 1 211 ? -12.508 6.077 -6.270 1.00 93.38 211 MET A O 1
ATOM 1674 N N . THR A 1 212 ? -13.099 5.151 -8.229 1.00 90.69 212 THR A N 1
ATOM 1675 C CA . THR A 1 212 ? -12.016 5.787 -8.994 1.00 90.69 212 THR A CA 1
ATOM 1676 C C . THR A 1 212 ? -12.140 7.304 -8.967 1.00 90.69 212 THR A C 1
ATOM 1678 O O . THR A 1 212 ? -11.134 7.987 -8.803 1.00 90.69 212 THR A O 1
ATOM 1681 N N . LYS A 1 213 ? -13.370 7.831 -9.042 1.00 92.88 213 LYS A N 1
ATOM 1682 C CA . LYS A 1 213 ? -13.647 9.263 -8.919 1.00 92.88 213 LYS A CA 1
ATOM 1683 C C . LYS A 1 213 ? -13.286 9.803 -7.535 1.00 92.88 213 LYS A C 1
ATOM 1685 O O . LYS A 1 213 ? -12.589 10.805 -7.452 1.00 92.88 213 LYS A O 1
ATOM 1690 N N . LEU A 1 214 ? -13.697 9.130 -6.455 1.00 95.00 214 LEU A N 1
ATOM 1691 C CA . LEU A 1 214 ? -13.322 9.528 -5.090 1.00 95.00 214 LEU A CA 1
ATOM 1692 C C . LEU A 1 214 ? -11.800 9.526 -4.891 1.00 95.00 214 LEU A C 1
ATOM 1694 O O . LEU A 1 214 ? -11.246 10.459 -4.312 1.00 95.00 214 LEU A O 1
ATOM 1698 N N . ASN A 1 215 ? -11.121 8.500 -5.409 1.00 92.62 215 ASN A N 1
ATOM 1699 C CA . ASN A 1 215 ? -9.666 8.443 -5.400 1.00 92.62 215 ASN A CA 1
ATOM 1700 C C . ASN A 1 215 ? -9.059 9.606 -6.200 1.00 92.62 215 ASN A C 1
ATOM 1702 O O . ASN A 1 215 ? -8.119 10.242 -5.728 1.00 92.62 215 ASN A O 1
ATOM 1706 N N . PHE A 1 216 ? -9.585 9.912 -7.388 1.00 91.56 216 PHE A N 1
ATOM 1707 C CA . PHE A 1 216 ? -9.107 11.029 -8.198 1.00 91.56 216 PHE A CA 1
ATOM 1708 C C . PHE A 1 216 ? -9.275 12.368 -7.471 1.00 91.56 216 PHE A C 1
ATOM 1710 O O . PHE A 1 216 ? -8.283 13.070 -7.312 1.00 91.56 216 PHE A O 1
ATOM 1717 N N . GLU A 1 217 ? -10.465 12.668 -6.938 1.00 94.38 217 GLU A N 1
ATOM 1718 C CA . GLU A 1 217 ? -10.752 13.891 -6.167 1.00 94.38 217 GLU A CA 1
ATOM 1719 C C . GLU A 1 217 ? -9.756 14.094 -5.015 1.00 94.38 217 GLU A C 1
ATOM 1721 O O . GLU A 1 217 ? -9.261 15.201 -4.803 1.00 94.38 217 GLU A O 1
ATOM 1726 N N . PHE A 1 218 ? -9.408 13.023 -4.294 1.00 94.06 218 PHE A N 1
ATOM 1727 C CA . PHE A 1 218 ? -8.371 13.086 -3.266 1.00 94.06 218 PHE A CA 1
ATOM 1728 C C . PHE A 1 218 ? -6.988 13.410 -3.850 1.00 94.06 218 PHE A C 1
ATOM 1730 O O . PHE A 1 218 ? -6.286 14.279 -3.336 1.00 94.06 218 PHE A O 1
ATOM 1737 N N . ASN A 1 219 ? -6.596 12.750 -4.943 1.00 91.06 219 ASN A N 1
ATOM 1738 C CA . ASN A 1 219 ? -5.302 12.982 -5.586 1.00 91.06 219 ASN A CA 1
ATOM 1739 C C . ASN A 1 219 ? -5.197 14.364 -6.259 1.00 91.06 219 ASN A C 1
ATOM 1741 O O . ASN A 1 219 ? -4.082 14.842 -6.448 1.00 91.06 219 ASN A O 1
ATOM 1745 N N . GLN A 1 220 ? -6.307 15.039 -6.570 1.00 92.62 220 GLN A N 1
ATOM 1746 C CA . GLN A 1 220 ? -6.267 16.441 -7.002 1.00 92.62 220 GLN A CA 1
ATOM 1747 C C . GLN A 1 220 ? -5.760 17.357 -5.889 1.00 92.62 220 GLN A C 1
ATOM 1749 O O . GLN A 1 220 ? -4.919 18.211 -6.141 1.00 92.62 220 GLN A O 1
ATOM 1754 N N . VAL A 1 221 ? -6.230 17.153 -4.655 1.00 93.75 221 VAL A N 1
ATOM 1755 C CA . VAL A 1 221 ? -5.769 17.937 -3.498 1.00 93.75 221 VAL A CA 1
ATOM 1756 C C . VAL A 1 221 ? -4.359 17.524 -3.109 1.00 93.75 221 VAL A C 1
ATOM 1758 O O . VAL A 1 221 ? -3.492 18.365 -2.913 1.00 93.75 221 VAL A O 1
ATOM 1761 N N . TRP A 1 222 ? -4.124 16.217 -3.018 1.00 88.69 222 TRP A N 1
ATOM 1762 C CA . TRP A 1 222 ? -2.866 15.709 -2.500 1.00 88.69 222 TRP A CA 1
ATOM 1763 C C . TRP A 1 222 ? -1.699 15.869 -3.486 1.00 88.69 222 TRP A C 1
ATOM 1765 O O . TRP A 1 222 ? -0.620 16.299 -3.091 1.00 88.69 222 TRP A O 1
ATOM 1775 N N . ARG A 1 223 ? -1.895 15.523 -4.763 1.00 87.62 223 ARG A N 1
ATOM 1776 C CA . ARG A 1 223 ? -0.830 15.528 -5.781 1.00 87.62 223 ARG A CA 1
ATOM 1777 C C . ARG A 1 223 ? -0.976 16.640 -6.816 1.00 87.62 223 ARG A C 1
ATOM 1779 O O . ARG A 1 223 ? -0.206 16.670 -7.769 1.00 87.62 223 ARG A O 1
ATOM 1786 N N . GLY A 1 224 ? -1.987 17.502 -6.697 1.00 90.44 224 GLY A N 1
ATOM 1787 C CA . GLY A 1 224 ? -2.224 18.566 -7.674 1.00 90.44 224 GLY A CA 1
ATOM 1788 C C . GLY A 1 224 ? -2.671 18.061 -9.050 1.00 90.44 224 GLY A C 1
ATOM 1789 O O . GLY A 1 224 ? -2.440 18.746 -10.047 1.00 90.44 224 GLY A O 1
ATOM 1790 N N . LEU A 1 225 ? -3.276 16.867 -9.144 1.00 90.31 225 LEU A N 1
ATOM 1791 C CA . LEU A 1 225 ? -3.697 16.315 -10.437 1.00 90.31 225 LEU A CA 1
ATOM 1792 C C . LEU A 1 225 ? -4.741 17.211 -11.121 1.00 90.31 225 LEU A C 1
ATOM 1794 O O . LEU A 1 225 ? -5.829 17.449 -10.593 1.00 90.31 225 LEU A O 1
ATOM 1798 N N . GLN A 1 226 ? -4.420 17.654 -12.336 1.00 89.25 226 GLN A N 1
ATOM 1799 C CA . GLN A 1 226 ? -5.279 18.547 -13.123 1.00 89.25 226 GLN A CA 1
ATOM 1800 C C . GLN A 1 226 ? -6.350 17.803 -13.932 1.00 89.25 226 GLN A C 1
ATOM 1802 O O . GLN A 1 226 ? -7.378 18.380 -14.276 1.00 89.25 226 GLN A O 1
ATOM 1807 N N . GLY A 1 227 ? -6.145 16.516 -14.222 1.00 87.75 227 GLY A N 1
ATOM 1808 C CA . GLY A 1 227 ? -7.061 15.735 -15.049 1.00 87.75 227 GLY A CA 1
ATOM 1809 C C . GLY A 1 227 ? -6.891 14.233 -14.871 1.00 87.75 227 GLY A C 1
ATOM 1810 O O . GLY A 1 227 ? -5.854 13.762 -14.400 1.00 87.75 227 GLY A O 1
ATOM 1811 N N . GLU A 1 228 ? -7.934 13.489 -15.237 1.00 83.81 228 GLU A N 1
ATOM 1812 C CA . GLU A 1 228 ? -7.898 12.030 -15.231 1.00 83.81 228 GLU A CA 1
ATOM 1813 C C . GLU A 1 228 ? -6.977 11.513 -16.339 1.00 83.81 228 GLU A C 1
ATOM 1815 O O . GLU A 1 228 ? -6.993 11.983 -17.480 1.00 83.81 228 GLU A O 1
ATOM 1820 N N . GLU A 1 229 ? -6.179 10.504 -16.006 1.00 84.25 229 GLU A N 1
ATOM 1821 C CA . GLU A 1 229 ? -5.377 9.793 -16.989 1.00 84.25 229 GLU A CA 1
ATOM 1822 C C . GLU A 1 229 ? -6.294 9.012 -17.955 1.00 84.25 229 GLU A C 1
ATOM 1824 O O . GLU A 1 229 ? -7.236 8.347 -17.508 1.00 84.25 229 GLU A O 1
ATOM 1829 N N . PRO A 1 230 ? -6.031 9.024 -19.279 1.00 89.06 230 PRO A N 1
ATOM 1830 C CA . PRO A 1 230 ? -6.782 8.204 -20.218 1.00 89.06 230 PRO A CA 1
ATOM 1831 C C . PRO A 1 230 ? -6.771 6.729 -19.811 1.00 89.06 230 PRO A C 1
ATOM 1833 O O . PRO A 1 230 ? -5.724 6.164 -19.493 1.00 89.06 230 PRO A O 1
ATOM 1836 N N . ARG A 1 231 ? -7.931 6.071 -19.903 1.00 85.06 231 ARG A N 1
ATOM 1837 C CA . ARG A 1 231 ? -8.124 4.697 -19.408 1.00 85.06 231 ARG A CA 1
ATOM 1838 C C . ARG A 1 231 ? -7.085 3.692 -19.915 1.00 85.06 231 ARG A C 1
ATOM 1840 O O . ARG A 1 231 ? -6.688 2.811 -19.163 1.00 85.06 231 ARG A O 1
ATOM 1847 N N . TRP A 1 232 ? -6.639 3.809 -21.167 1.00 90.06 232 TRP A N 1
ATOM 1848 C CA . TRP A 1 232 ? -5.623 2.905 -21.718 1.00 90.06 232 TRP A CA 1
ATOM 1849 C C . TRP A 1 232 ? -4.300 2.993 -20.947 1.00 90.06 232 TRP A C 1
ATOM 1851 O O . TRP A 1 232 ? -3.672 1.967 -20.697 1.00 90.06 232 TRP A O 1
ATOM 1861 N N . ARG A 1 233 ? -3.900 4.201 -20.535 1.00 88.62 233 ARG A N 1
ATOM 1862 C CA . ARG A 1 233 ? -2.641 4.444 -19.831 1.00 88.62 233 ARG A CA 1
ATOM 1863 C C . ARG A 1 233 ? -2.743 3.944 -18.394 1.00 88.62 233 ARG A C 1
ATOM 1865 O O . ARG A 1 233 ? -1.846 3.242 -17.946 1.00 88.62 233 ARG A O 1
ATOM 1872 N N . HIS A 1 234 ? -3.901 4.134 -17.759 1.00 83.94 234 HIS A N 1
ATOM 1873 C CA . HIS A 1 234 ? -4.212 3.509 -16.474 1.00 83.94 234 HIS A CA 1
ATOM 1874 C C . HIS A 1 234 ? -4.088 1.973 -16.526 1.00 83.94 234 HIS A C 1
ATOM 1876 O O . HIS A 1 234 ? -3.457 1.370 -15.661 1.00 83.94 234 HIS A O 1
ATOM 1882 N N . CYS A 1 235 ? -4.633 1.328 -17.565 1.00 85.69 235 CYS A N 1
ATOM 1883 C CA . CYS A 1 235 ? -4.520 -0.123 -17.741 1.00 85.69 235 CYS A CA 1
ATOM 1884 C C . CYS A 1 235 ? -3.071 -0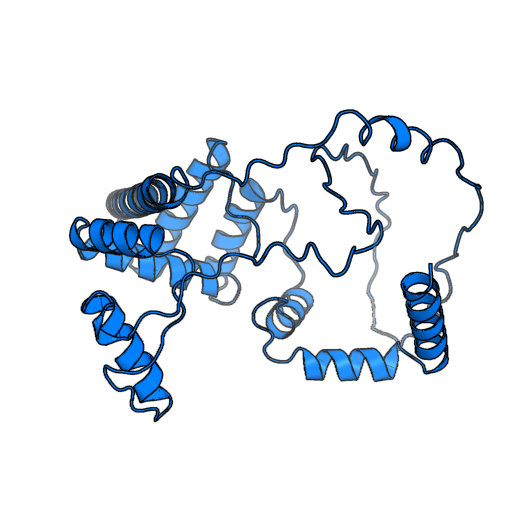.588 -17.952 1.00 85.69 235 CYS A C 1
ATOM 1886 O O . CYS A 1 235 ? -2.676 -1.602 -17.383 1.00 85.69 235 CYS A O 1
ATOM 1888 N N . VAL A 1 236 ? -2.278 0.136 -18.748 1.00 88.12 236 VAL A N 1
ATOM 1889 C CA . VAL A 1 236 ? -0.855 -0.185 -18.949 1.00 88.12 236 VAL A CA 1
ATOM 1890 C C . VAL A 1 236 ? -0.074 -0.026 -17.643 1.00 88.12 236 VAL A C 1
ATOM 1892 O O . VAL A 1 236 ? 0.680 -0.927 -17.284 1.00 88.12 236 VAL A O 1
ATOM 1895 N N . ASN A 1 237 ? -0.306 1.059 -16.900 1.00 84.12 237 ASN A N 1
ATOM 1896 C CA . ASN A 1 237 ? 0.335 1.303 -15.608 1.00 84.12 237 ASN A CA 1
ATOM 1897 C C . ASN A 1 237 ? -0.018 0.216 -14.585 1.00 84.12 237 ASN A C 1
ATOM 1899 O O . ASN A 1 237 ? 0.863 -0.241 -13.872 1.00 84.12 237 ASN A O 1
ATOM 1903 N N . ALA A 1 238 ? -1.271 -0.249 -14.546 1.00 81.88 238 ALA A N 1
ATOM 1904 C CA . ALA A 1 238 ? -1.681 -1.331 -13.649 1.00 81.88 238 ALA A CA 1
ATOM 1905 C C . ALA A 1 238 ? -0.986 -2.671 -13.964 1.00 81.88 238 ALA A C 1
ATOM 1907 O O . ALA A 1 238 ? -0.741 -3.468 -13.064 1.00 81.88 238 ALA A O 1
ATOM 1908 N N . LEU A 1 239 ? -0.663 -2.938 -15.235 1.00 84.69 239 LEU A N 1
ATOM 1909 C CA . LEU A 1 239 ? 0.064 -4.148 -15.645 1.00 84.69 239 LEU A CA 1
ATOM 1910 C C . LEU A 1 239 ? 1.580 -4.039 -15.437 1.00 84.69 239 LEU A C 1
ATOM 1912 O O . LEU A 1 239 ? 2.245 -5.060 -15.238 1.00 84.69 239 LEU A O 1
ATOM 1916 N N . ASN A 1 240 ? 2.107 -2.818 -15.512 1.00 83.31 240 ASN A N 1
ATOM 1917 C CA . ASN A 1 240 ? 3.519 -2.486 -15.367 1.00 83.31 240 ASN A CA 1
ATOM 1918 C C . ASN A 1 240 ? 3.798 -1.737 -14.057 1.00 83.31 240 ASN A C 1
ATOM 1920 O O . ASN A 1 240 ? 4.652 -0.848 -14.036 1.00 83.31 240 ASN A O 1
ATOM 1924 N N . ASP A 1 241 ? 3.046 -2.038 -12.993 1.00 81.19 241 ASP A N 1
ATOM 1925 C CA . ASP A 1 241 ? 3.245 -1.369 -11.712 1.00 81.19 241 ASP A CA 1
ATOM 1926 C C . ASP A 1 241 ? 4.703 -1.584 -11.263 1.00 81.19 241 ASP A C 1
ATOM 1928 O O . ASP A 1 241 ? 5.177 -2.722 -11.255 1.00 81.19 241 ASP A O 1
ATOM 1932 N N . PRO A 1 242 ? 5.448 -0.516 -10.932 1.00 71.81 242 PRO A N 1
ATOM 1933 C CA . PRO A 1 242 ? 6.876 -0.626 -10.643 1.00 71.81 242 PRO A CA 1
ATOM 1934 C C . PRO A 1 242 ? 7.189 -1.394 -9.350 1.00 71.81 242 PRO A C 1
ATOM 1936 O O . PRO A 1 242 ? 8.348 -1.728 -9.117 1.00 71.81 242 PRO A O 1
ATOM 1939 N N . TYR A 1 243 ? 6.193 -1.666 -8.504 1.00 72.56 243 TYR A N 1
ATOM 1940 C CA . TYR A 1 243 ? 6.363 -2.355 -7.225 1.00 72.56 243 TYR A CA 1
ATOM 1941 C C . TYR A 1 243 ? 5.750 -3.755 -7.224 1.00 72.56 243 TYR A C 1
ATOM 1943 O O . TYR A 1 243 ? 6.288 -4.641 -6.566 1.00 72.56 243 TYR A O 1
ATOM 1951 N N . ASP A 1 244 ? 4.653 -3.960 -7.954 1.00 75.12 244 ASP A N 1
ATOM 1952 C CA . ASP A 1 244 ? 3.966 -5.252 -8.075 1.00 75.12 244 ASP A CA 1
ATOM 1953 C C . ASP A 1 244 ? 3.585 -5.541 -9.543 1.00 75.12 244 ASP A C 1
ATOM 1955 O O . ASP A 1 244 ? 2.406 -5.527 -9.914 1.00 75.12 244 ASP A O 1
ATOM 1959 N N . PRO A 1 245 ? 4.582 -5.729 -10.432 1.00 79.75 245 PRO A N 1
ATOM 1960 C CA . PRO A 1 245 ? 4.330 -5.870 -11.857 1.00 79.75 245 PRO A CA 1
ATOM 1961 C C . PRO A 1 245 ? 3.629 -7.196 -12.156 1.00 79.75 245 PRO A C 1
ATOM 1963 O O . PRO A 1 245 ? 4.205 -8.272 -12.000 1.00 79.75 245 PRO A O 1
ATOM 1966 N N . ILE A 1 246 ? 2.413 -7.122 -12.698 1.00 85.31 246 ILE A N 1
ATOM 1967 C CA . ILE A 1 246 ? 1.658 -8.312 -13.114 1.00 85.31 246 ILE A CA 1
ATOM 1968 C C . ILE A 1 246 ? 2.289 -8.927 -14.371 1.00 85.31 246 ILE A C 1
ATOM 1970 O O . ILE A 1 246 ? 2.464 -10.141 -14.455 1.00 85.31 246 ILE A O 1
ATOM 1974 N N . LEU A 1 247 ? 2.634 -8.093 -15.363 1.00 89.44 247 LEU A N 1
ATOM 1975 C CA . LEU A 1 247 ? 3.181 -8.519 -16.661 1.00 89.44 247 LEU A CA 1
ATOM 1976 C C . LEU A 1 247 ? 4.427 -7.720 -17.081 1.00 89.44 247 LEU A C 1
ATOM 1978 O O . LEU A 1 247 ? 4.718 -7.620 -18.275 1.00 89.44 247 LEU A O 1
ATOM 1982 N N . GLY A 1 248 ? 5.185 -7.181 -16.121 1.00 88.31 248 GLY A N 1
ATOM 1983 C CA . GLY A 1 248 ? 6.329 -6.294 -16.387 1.00 88.31 248 GLY A CA 1
ATOM 1984 C C . GLY A 1 248 ? 7.351 -6.873 -17.372 1.00 88.31 248 GLY A C 1
ATOM 1985 O O . GLY A 1 248 ? 7.707 -6.217 -18.347 1.00 88.31 248 GLY A O 1
ATOM 1986 N N . TYR A 1 249 ? 7.753 -8.140 -17.213 1.00 89.75 249 TYR A N 1
ATOM 1987 C CA . TYR A 1 249 ? 8.678 -8.794 -18.154 1.00 89.75 249 TYR A CA 1
ATOM 1988 C C . TYR A 1 249 ? 8.095 -8.966 -19.562 1.00 89.75 249 TYR A C 1
ATOM 1990 O O . TYR A 1 249 ? 8.803 -8.789 -20.553 1.00 89.75 249 TYR A O 1
ATOM 1998 N N . GLY A 1 250 ? 6.805 -9.298 -19.662 1.00 91.31 250 GLY A N 1
ATOM 1999 C CA . GLY A 1 250 ? 6.127 -9.445 -20.951 1.00 91.31 250 GLY A CA 1
ATOM 2000 C C . GLY A 1 250 ? 6.046 -8.115 -21.698 1.00 91.31 250 GLY A C 1
ATOM 2001 O O . GLY A 1 250 ? 6.357 -8.051 -22.886 1.00 91.31 250 GLY A O 1
ATOM 2002 N N . LEU A 1 251 ? 5.704 -7.038 -20.987 1.00 90.44 251 LEU A N 1
ATOM 2003 C CA . LEU A 1 251 ? 5.695 -5.682 -21.537 1.00 90.44 251 LEU A CA 1
ATOM 2004 C C . LEU A 1 251 ? 7.107 -5.203 -21.895 1.00 90.44 251 LEU A C 1
ATOM 2006 O O . LEU A 1 251 ? 7.301 -4.637 -22.968 1.00 90.44 251 LEU A O 1
ATOM 2010 N N . GLY A 1 252 ? 8.099 -5.503 -21.054 1.00 91.81 252 GLY A N 1
ATOM 2011 C CA . GLY A 1 252 ? 9.507 -5.214 -21.321 1.00 91.81 252 GLY A CA 1
ATOM 2012 C C . GLY A 1 252 ? 10.014 -5.897 -22.590 1.00 91.81 252 GLY A C 1
ATOM 2013 O O . GLY A 1 252 ? 10.695 -5.265 -23.394 1.00 91.81 252 GLY A O 1
ATOM 2014 N N . ARG A 1 253 ? 9.618 -7.154 -22.839 1.00 92.75 253 ARG A N 1
ATOM 2015 C CA . ARG A 1 253 ? 9.965 -7.858 -24.080 1.00 92.75 253 ARG A CA 1
ATOM 2016 C C . ARG A 1 253 ? 9.386 -7.165 -25.313 1.00 92.75 253 ARG A C 1
ATOM 2018 O O . ARG A 1 253 ? 10.128 -6.913 -26.256 1.00 92.75 253 ARG A O 1
ATOM 2025 N N . LEU A 1 254 ? 8.096 -6.821 -25.284 1.00 93.50 254 LEU A N 1
ATOM 2026 C CA . LEU A 1 254 ? 7.437 -6.102 -26.383 1.00 93.50 254 LEU A CA 1
ATOM 2027 C C . LEU A 1 254 ? 8.078 -4.734 -26.644 1.00 93.50 254 LEU A C 1
ATOM 2029 O O . LEU A 1 254 ? 8.182 -4.309 -27.794 1.00 93.50 254 LEU A O 1
ATOM 2033 N N . TYR A 1 255 ? 8.501 -4.047 -25.582 1.00 92.75 255 TYR A N 1
ATOM 2034 C CA . TYR A 1 255 ? 9.202 -2.774 -25.686 1.00 92.75 255 TYR A CA 1
ATOM 2035 C C . TYR A 1 255 ? 10.572 -2.939 -26.352 1.00 92.75 255 TYR A C 1
ATOM 2037 O O . TYR A 1 255 ? 10.863 -2.240 -27.322 1.00 92.75 255 TYR A O 1
ATOM 2045 N N . VAL A 1 256 ? 11.385 -3.892 -25.881 1.00 93.62 256 VAL A N 1
ATOM 2046 C CA . VAL A 1 256 ? 12.718 -4.178 -26.434 1.00 93.62 256 VAL A CA 1
ATOM 2047 C C . VAL A 1 256 ? 12.629 -4.580 -27.902 1.00 93.62 256 VAL A C 1
ATOM 2049 O O . VAL A 1 256 ? 13.321 -3.983 -28.716 1.00 93.62 256 VAL A O 1
ATOM 2052 N N . ASP A 1 257 ? 11.722 -5.496 -28.262 1.00 93.62 257 ASP A N 1
ATOM 2053 C CA . ASP A 1 257 ? 11.552 -5.965 -29.647 1.00 93.62 257 ASP A CA 1
ATOM 2054 C C . ASP A 1 257 ? 11.224 -4.824 -30.635 1.00 93.62 257 ASP A C 1
ATOM 2056 O O . ASP A 1 257 ? 11.465 -4.959 -31.834 1.00 93.62 257 ASP A O 1
ATOM 2060 N N . LYS A 1 258 ? 10.669 -3.703 -30.153 1.00 94.75 258 LYS A N 1
ATOM 2061 C CA . LYS A 1 258 ? 10.253 -2.570 -30.991 1.00 94.75 258 LYS A CA 1
ATOM 2062 C C . LYS A 1 258 ? 11.200 -1.370 -30.943 1.00 94.75 258 LYS A C 1
ATOM 2064 O O . LYS A 1 258 ? 11.343 -0.685 -31.953 1.00 94.75 258 LYS A O 1
ATOM 2069 N N . TYR A 1 259 ? 11.783 -1.077 -29.785 1.00 94.06 259 TYR A N 1
ATOM 2070 C CA . TYR A 1 259 ? 12.464 0.197 -29.530 1.00 94.06 259 TYR A CA 1
ATOM 2071 C C . TYR A 1 259 ? 13.936 0.056 -29.146 1.00 94.06 259 TYR A C 1
ATOM 2073 O O . TYR A 1 259 ? 14.624 1.073 -29.066 1.00 94.06 259 TYR A O 1
ATOM 2081 N N . PHE A 1 260 ? 14.420 -1.165 -28.907 1.00 91.88 260 PHE A N 1
ATOM 2082 C CA . PHE A 1 260 ? 15.790 -1.404 -28.475 1.00 91.88 260 PHE A CA 1
ATOM 2083 C C . PHE A 1 260 ? 16.533 -2.323 -29.451 1.00 91.88 260 PHE A C 1
ATOM 2085 O O . PHE A 1 260 ? 16.015 -3.358 -29.862 1.00 91.88 260 PHE A O 1
ATOM 2092 N N . ASN A 1 261 ? 17.756 -1.956 -29.828 1.00 90.81 261 ASN A N 1
ATOM 2093 C CA . ASN A 1 261 ? 18.603 -2.730 -30.736 1.00 90.81 261 ASN A CA 1
ATOM 2094 C C . ASN A 1 261 ? 19.972 -3.064 -30.119 1.00 90.81 261 ASN A C 1
ATOM 2096 O O . ASN A 1 261 ? 20.368 -2.514 -29.092 1.00 90.81 261 ASN A O 1
ATOM 2100 N N . GLU A 1 262 ? 20.708 -3.970 -30.767 1.00 92.44 262 GLU A N 1
ATOM 2101 C CA . GLU A 1 262 ? 22.015 -4.432 -30.275 1.00 92.44 262 GLU A CA 1
ATOM 2102 C C . GLU A 1 262 ? 23.049 -3.301 -30.174 1.00 92.44 262 GLU A C 1
ATOM 2104 O O . GLU A 1 262 ? 23.822 -3.260 -29.224 1.00 92.44 262 GLU A O 1
ATOM 2109 N N . THR A 1 263 ? 23.020 -2.312 -31.072 1.00 93.69 263 THR A N 1
ATOM 2110 C CA . THR A 1 263 ? 23.938 -1.163 -30.999 1.00 93.69 263 THR A CA 1
ATOM 2111 C C . THR A 1 263 ? 23.717 -0.333 -29.732 1.00 93.69 263 THR A C 1
ATOM 2113 O O . THR A 1 263 ? 24.671 0.117 -29.102 1.00 93.69 263 THR A O 1
ATOM 2116 N N . GLN A 1 264 ? 22.463 -0.138 -29.314 1.00 93.38 264 GLN A N 1
ATOM 2117 C CA . GLN A 1 264 ? 22.156 0.548 -28.056 1.00 93.38 264 GLN A CA 1
ATOM 2118 C C . GLN A 1 264 ? 22.657 -0.246 -26.847 1.00 93.38 264 GLN A C 1
ATOM 2120 O O . GLN A 1 264 ? 23.132 0.357 -25.887 1.00 93.38 264 GLN A O 1
ATOM 2125 N N . LYS A 1 265 ? 22.611 -1.581 -26.906 1.00 93.81 265 LYS A N 1
ATOM 2126 C CA . LYS A 1 265 ? 23.181 -2.447 -25.871 1.00 93.81 265 LYS A CA 1
ATOM 2127 C C . LYS A 1 265 ? 24.694 -2.269 -25.753 1.00 93.81 265 LYS A C 1
ATOM 2129 O O . LYS A 1 265 ? 25.177 -1.975 -24.665 1.00 93.81 265 LYS A O 1
ATOM 2134 N N . GLU A 1 266 ? 25.416 -2.374 -26.867 1.00 96.12 266 GLU A N 1
ATOM 2135 C CA . GLU A 1 266 ? 26.879 -2.220 -26.919 1.00 96.12 266 GLU A CA 1
ATOM 2136 C C . GLU A 1 266 ? 27.333 -0.853 -26.384 1.00 96.12 266 GLU A C 1
ATOM 2138 O O . GLU A 1 266 ? 28.306 -0.751 -25.630 1.00 96.12 266 GLU A O 1
ATOM 2143 N N . ASN A 1 267 ? 26.593 0.207 -26.724 1.00 94.56 267 ASN A N 1
ATOM 2144 C CA . ASN A 1 267 ? 26.864 1.553 -26.227 1.00 94.56 267 ASN A CA 1
ATOM 2145 C C . ASN A 1 267 ? 26.719 1.638 -24.701 1.00 94.56 267 ASN A C 1
ATOM 2147 O O . ASN A 1 267 ? 27.605 2.168 -24.030 1.00 94.56 267 ASN A O 1
ATOM 2151 N N . VAL A 1 268 ? 25.626 1.106 -24.139 1.00 93.81 268 VAL A N 1
ATOM 2152 C CA . VAL A 1 268 ? 25.384 1.138 -22.686 1.00 93.81 268 VAL A CA 1
ATOM 2153 C C . VAL A 1 268 ? 26.393 0.264 -21.934 1.00 93.81 268 VAL A C 1
ATOM 2155 O O . VAL A 1 268 ? 26.875 0.676 -20.882 1.00 93.81 268 VAL A O 1
ATOM 2158 N N . GLU A 1 269 ? 26.786 -0.889 -22.481 1.00 95.88 269 GLU A N 1
ATOM 2159 C CA . GLU A 1 269 ? 27.840 -1.739 -21.906 1.00 95.88 269 GLU A CA 1
ATOM 2160 C C . GLU A 1 269 ? 29.204 -1.032 -21.889 1.00 95.88 269 GLU A C 1
ATOM 2162 O O . GLU A 1 269 ? 29.939 -1.119 -20.905 1.00 95.88 269 GLU A O 1
ATOM 2167 N N . THR A 1 270 ? 29.522 -0.271 -22.940 1.00 96.12 270 THR A N 1
ATOM 2168 C CA . THR A 1 270 ? 30.752 0.531 -23.005 1.00 96.12 270 THR A CA 1
ATOM 2169 C C . THR A 1 270 ? 30.750 1.643 -21.959 1.00 96.12 270 THR A C 1
ATOM 2171 O O . THR A 1 270 ? 31.746 1.837 -21.266 1.00 96.12 270 THR A O 1
ATOM 2174 N N . ILE A 1 271 ? 29.628 2.353 -21.805 1.00 96.25 271 ILE A N 1
ATOM 2175 C CA . ILE A 1 271 ? 29.477 3.384 -20.770 1.00 96.25 271 ILE A CA 1
ATOM 2176 C C . ILE A 1 271 ? 29.640 2.762 -19.381 1.00 96.25 271 ILE A C 1
ATOM 2178 O O . ILE A 1 271 ? 30.426 3.267 -18.585 1.00 96.25 271 ILE A O 1
ATOM 2182 N N . ALA A 1 272 ? 28.955 1.648 -19.104 1.00 96.00 272 ALA A N 1
ATOM 2183 C CA . ALA A 1 272 ? 29.042 0.961 -17.817 1.00 96.00 272 ALA A CA 1
ATOM 2184 C C . ALA A 1 272 ? 30.479 0.532 -17.495 1.00 96.00 272 ALA A C 1
ATOM 2186 O O . ALA A 1 272 ? 30.941 0.733 -16.373 1.00 96.00 272 ALA A O 1
ATOM 2187 N N . LYS A 1 273 ? 31.209 0.013 -18.491 1.00 96.62 273 LYS A N 1
ATOM 2188 C CA . LYS A 1 273 ? 32.626 -0.329 -18.351 1.00 96.62 273 LYS A CA 1
ATOM 2189 C C . LYS A 1 273 ? 33.467 0.898 -18.000 1.00 96.62 273 LYS A C 1
ATOM 2191 O O . LYS A 1 273 ? 34.192 0.862 -17.012 1.00 96.62 273 LYS A O 1
ATOM 2196 N N . ASN A 1 274 ? 33.335 1.980 -18.763 1.00 96.19 274 ASN A N 1
ATOM 2197 C CA . ASN A 1 274 ? 34.108 3.201 -18.538 1.00 96.19 274 ASN A CA 1
ATOM 2198 C C . ASN A 1 274 ? 33.846 3.798 -17.148 1.00 96.19 274 ASN A C 1
ATOM 2200 O O . ASN A 1 274 ? 34.781 4.261 -16.511 1.00 96.19 274 ASN A O 1
ATOM 2204 N N . VAL A 1 275 ? 32.596 3.760 -16.670 1.00 96.31 275 VAL A N 1
ATOM 2205 C CA . VAL A 1 275 ? 32.235 4.218 -15.318 1.00 96.31 275 VAL A CA 1
ATOM 2206 C C . VAL A 1 275 ? 32.806 3.294 -14.244 1.00 96.31 275 VAL A C 1
ATOM 2208 O O . VAL A 1 275 ? 33.261 3.775 -13.218 1.00 96.31 275 VAL A O 1
ATOM 2211 N N . SER A 1 276 ? 32.813 1.977 -14.466 1.00 92.25 276 SER A N 1
ATOM 2212 C CA . SER A 1 276 ? 33.379 1.025 -13.500 1.00 92.25 276 SER A CA 1
ATOM 2213 C C . SER A 1 276 ? 34.908 1.068 -13.396 1.00 92.25 276 SER A C 1
ATOM 2215 O O . SER A 1 276 ? 35.459 0.598 -12.404 1.00 92.25 276 SER A O 1
ATOM 2217 N N . GLU A 1 277 ? 35.587 1.576 -14.429 1.00 92.56 277 GLU A N 1
ATOM 2218 C CA . GLU A 1 277 ? 37.051 1.670 -14.512 1.00 92.56 277 GLU A CA 1
ATOM 2219 C C . GLU A 1 277 ? 37.599 3.054 -14.106 1.00 92.56 277 GLU A C 1
ATOM 2221 O O . GLU A 1 277 ? 38.819 3.193 -13.989 1.00 92.56 277 GLU A O 1
ATOM 2226 N N . ALA A 1 278 ? 36.730 4.055 -13.925 1.00 78.94 278 ALA A N 1
ATOM 2227 C CA . ALA A 1 278 ? 37.079 5.419 -13.511 1.00 78.94 278 ALA A CA 1
ATOM 2228 C C . ALA A 1 278 ? 37.229 5.537 -11.987 1.00 78.94 278 ALA A C 1
ATOM 2230 O O . ALA A 1 278 ? 38.140 6.286 -11.563 1.00 78.94 278 ALA A O 1
#

InterPro domains:
  IPR000718 Peptidase M13 [PS51885] (126-278)
  IPR000718 Peptidase M13 [PTHR11733] (9-277)
  IPR008753 Peptidase M13, N-terminal domain [PF05649] (126-278)
  IPR042089 Peptidase M13, domain 2 [G3DSA:1.10.1380.10] (1-278)

Foldseek 3Di:
DPDDFDVVDVLLVVLQLVLQLVVCCVPPVDDSVVSSVLSVLLVVLVVLLCVQAPPPDDDPPPPDDPVPPPPPPPPPPDDDDDDDDDPPDPPPDDPPPDDDDDDDDDDPDDDDDDDDDDDDDDDDPVVPPPPPPQPFWDFLLVDDPVVSVVVQVVVVVVVDHDDRRDTHRDRDPSSRVSVVVSVVPRDPSSVVSNVVSVVCLVCQCVDDPVSVVSNVSSCCSRVVDPDDDPPVVSVVCQCCVVVDHVCVVVVVVVCCVPPNDPVNVVVVVVVVVVVVVD